Protein AF-A0A7K4CZI0-F1 (afdb_monomer_lite)

Sequence (238 aa):
MRPFTPETENIILWITIFIEIVKFSMLIFLGVKIRRRRKEGLELASAFLKAMWILIFTLFVSRLFYMYFDFYLTHFDMDTYAANAMWWKVAQFIIGCGLAYIVFVIDRKILSFKLKGIFAYIIIAGSIFMILWPVNTTDDFAAMSTMSILPQLGMLVLFIVFLNIAIKASGRVRNTALIIIFAFLLYTLAALLVNAGVVSALTSTIGPDAPIYLYIMQSTLKTIGVVMMAAGAARWGN

Radius of gyration: 18.45 Å; chains: 1; bounding box: 48×31×53 Å

pLDDT: mean 93.77, std 5.22, range [61.59, 98.62]

Structure (mmCIF, N/CA/C/O backbone):
data_AF-A0A7K4CZI0-F1
#
_entry.id   AF-A0A7K4CZI0-F1
#
loop_
_atom_site.group_PDB
_atom_site.id
_atom_site.type_symbol
_atom_site.label_atom_id
_atom_site.label_alt_id
_atom_site.label_comp_id
_atom_site.label_asym_id
_atom_site.label_entity_id
_atom_site.label_seq_id
_atom_site.pdbx_PDB_ins_code
_atom_site.Cartn_x
_atom_site.Cartn_y
_atom_site.Cartn_z
_atom_site.occupancy
_atom_site.B_iso_or_equiv
_atom_site.auth_seq_id
_atom_site.auth_comp_id
_atom_site.auth_asym_id
_atom_site.auth_atom_id
_atom_site.pdbx_PDB_model_num
ATOM 1 N N . MET A 1 1 ? 12.184 3.958 -21.927 1.00 61.59 1 MET A N 1
ATOM 2 C CA . MET A 1 1 ? 12.991 4.680 -20.908 1.00 61.59 1 MET A CA 1
ATOM 3 C C . MET A 1 1 ? 14.390 4.085 -20.971 1.00 61.59 1 MET A C 1
ATOM 5 O O . MET A 1 1 ? 14.460 2.899 -21.253 1.00 61.59 1 MET A O 1
ATOM 9 N N . ARG A 1 2 ? 15.489 4.839 -20.812 1.00 65.75 2 ARG A N 1
ATOM 10 C CA . ARG A 1 2 ? 16.803 4.166 -20.744 1.00 65.75 2 ARG A CA 1
ATOM 11 C C . ARG A 1 2 ? 16.842 3.302 -19.474 1.00 65.75 2 ARG A C 1
ATOM 13 O O . ARG A 1 2 ? 16.343 3.789 -18.457 1.00 65.75 2 ARG A O 1
ATOM 20 N N . PRO A 1 3 ? 17.391 2.077 -19.529 1.00 74.88 3 PRO A N 1
ATOM 21 C CA . PRO A 1 3 ? 17.577 1.261 -18.335 1.00 74.88 3 PRO A CA 1
ATOM 22 C C . PRO A 1 3 ? 18.459 2.005 -17.330 1.00 74.88 3 PRO A C 1
ATOM 24 O O . PRO A 1 3 ? 19.281 2.850 -17.712 1.00 74.88 3 PRO A O 1
ATOM 27 N N . PHE A 1 4 ? 18.259 1.727 -16.045 1.00 82.88 4 PHE A N 1
ATOM 28 C CA . PHE A 1 4 ? 19.078 2.328 -15.002 1.00 82.88 4 PHE A CA 1
ATOM 29 C C . PHE A 1 4 ? 20.527 1.856 -15.111 1.00 82.88 4 PHE A C 1
ATOM 31 O O . PHE A 1 4 ? 20.824 0.765 -15.594 1.00 82.88 4 PHE A O 1
ATOM 38 N N . THR A 1 5 ? 21.461 2.694 -14.659 1.00 89.00 5 THR A N 1
ATOM 39 C CA . THR A 1 5 ? 22.835 2.225 -14.476 1.00 89.00 5 THR A CA 1
ATOM 40 C C . THR A 1 5 ? 22.867 1.205 -13.331 1.00 89.00 5 THR A C 1
ATOM 42 O O . THR A 1 5 ? 22.104 1.358 -12.372 1.00 89.00 5 THR A O 1
ATOM 45 N N . PRO A 1 6 ? 23.776 0.212 -13.354 1.00 90.69 6 PRO A N 1
ATOM 46 C CA . PRO A 1 6 ? 23.896 -0.757 -12.262 1.00 90.69 6 PRO A CA 1
ATOM 47 C C . PRO A 1 6 ? 24.085 -0.100 -10.884 1.00 90.69 6 PRO A C 1
ATOM 49 O O . PRO A 1 6 ? 23.574 -0.574 -9.873 1.00 90.69 6 PRO A O 1
ATOM 52 N N . GLU A 1 7 ? 24.789 1.033 -10.836 1.00 90.56 7 GLU A N 1
ATOM 53 C CA . GLU A 1 7 ? 24.964 1.831 -9.618 1.00 90.56 7 GLU A CA 1
ATOM 54 C C . GLU A 1 7 ? 23.632 2.386 -9.094 1.00 90.56 7 GLU A C 1
ATOM 56 O O . GLU A 1 7 ? 23.340 2.279 -7.901 1.00 90.56 7 GLU A O 1
ATOM 61 N N . THR A 1 8 ? 22.794 2.918 -9.988 1.00 88.62 8 THR A N 1
ATOM 62 C CA . THR A 1 8 ? 21.462 3.434 -9.652 1.00 88.62 8 THR A CA 1
ATOM 63 C C . THR A 1 8 ? 20.556 2.326 -9.126 1.00 88.62 8 THR A C 1
ATOM 65 O O . THR A 1 8 ? 19.913 2.494 -8.088 1.00 88.62 8 THR A O 1
ATOM 68 N N . GLU A 1 9 ? 20.532 1.175 -9.801 1.00 91.19 9 GLU A N 1
ATOM 69 C CA . GLU A 1 9 ? 19.746 0.016 -9.366 1.00 91.19 9 GLU A CA 1
ATOM 70 C C . GLU A 1 9 ? 20.153 -0.437 -7.963 1.00 91.19 9 GLU A C 1
ATOM 72 O O . GLU A 1 9 ? 19.294 -0.620 -7.099 1.00 91.19 9 GLU A O 1
ATOM 77 N N . ASN A 1 10 ? 21.457 -0.526 -7.693 1.00 93.69 10 ASN A N 1
ATOM 78 C CA . ASN A 1 10 ? 21.973 -0.905 -6.380 1.00 93.69 10 ASN A CA 1
ATOM 79 C C . ASN A 1 10 ? 21.532 0.064 -5.274 1.00 93.69 10 ASN A C 1
ATOM 81 O O . ASN A 1 10 ? 21.148 -0.374 -4.187 1.00 93.69 10 ASN A O 1
ATOM 85 N N . ILE A 1 11 ? 21.539 1.374 -5.536 1.00 92.94 11 ILE A N 1
ATOM 86 C CA . ILE A 1 11 ? 21.061 2.375 -4.571 1.00 92.94 11 ILE A CA 1
ATOM 87 C C . ILE A 1 11 ? 19.571 2.159 -4.268 1.00 92.94 11 ILE A C 1
ATOM 89 O O . ILE A 1 11 ? 19.182 2.083 -3.099 1.00 92.94 11 ILE A O 1
ATOM 93 N N . ILE A 1 12 ? 18.730 2.012 -5.298 1.00 92.94 12 ILE A N 1
ATOM 94 C CA . ILE A 1 12 ? 17.280 1.809 -5.126 1.00 92.94 12 ILE A CA 1
ATOM 95 C C . ILE A 1 12 ? 17.003 0.480 -4.399 1.00 92.94 12 ILE A C 1
ATOM 97 O O . ILE A 1 12 ? 16.085 0.403 -3.569 1.00 92.94 12 ILE A O 1
ATOM 101 N N . LEU A 1 13 ? 17.806 -0.557 -4.657 1.00 94.75 13 LEU A N 1
ATOM 102 C CA . LEU A 1 13 ? 17.715 -1.854 -3.990 1.00 94.75 13 LEU A CA 1
ATOM 103 C C . LEU A 1 13 ? 17.980 -1.729 -2.489 1.00 94.75 13 LEU A C 1
ATOM 105 O O . LEU A 1 13 ? 17.141 -2.145 -1.688 1.00 94.75 13 LEU A O 1
ATOM 109 N N . TRP A 1 14 ? 19.095 -1.110 -2.093 1.00 95.88 14 TRP A N 1
ATOM 110 C CA . TRP A 1 14 ? 19.445 -0.934 -0.680 1.00 95.88 14 TRP A CA 1
ATOM 111 C C . TRP A 1 14 ? 18.414 -0.109 0.082 1.00 95.88 14 TRP A C 1
ATOM 113 O O . TRP A 1 14 ? 18.026 -0.469 1.197 1.00 95.88 14 TRP A O 1
ATOM 123 N N . ILE A 1 15 ? 17.909 0.959 -0.536 1.00 94.75 15 ILE A N 1
ATOM 124 C CA . ILE A 1 15 ? 16.832 1.759 0.046 1.00 94.75 15 ILE A CA 1
ATOM 125 C C . ILE A 1 15 ? 15.560 0.912 0.201 1.00 94.75 15 ILE A C 1
ATOM 127 O O . ILE A 1 15 ? 14.893 0.972 1.236 1.00 94.75 15 ILE A O 1
ATOM 131 N N . THR A 1 16 ? 15.229 0.079 -0.788 1.00 95.31 16 THR A N 1
ATOM 132 C CA . THR A 1 16 ? 14.071 -0.818 -0.698 1.00 95.31 16 THR A CA 1
ATOM 133 C C . THR A 1 16 ? 14.230 -1.830 0.441 1.00 95.31 16 THR A C 1
ATOM 135 O O . THR A 1 16 ? 13.298 -2.000 1.228 1.00 95.31 16 THR A O 1
ATOM 138 N N . ILE A 1 17 ? 15.406 -2.449 0.582 1.00 97.06 17 ILE A N 1
ATOM 139 C CA . ILE A 1 17 ? 15.720 -3.376 1.683 1.00 97.06 17 ILE A CA 1
ATOM 140 C C . ILE A 1 17 ? 15.544 -2.682 3.038 1.00 97.06 17 ILE A C 1
ATOM 142 O O . ILE A 1 17 ? 14.926 -3.241 3.945 1.00 97.06 17 ILE A O 1
ATOM 146 N N . PHE A 1 18 ? 16.024 -1.444 3.173 1.00 96.62 18 PHE A N 1
ATOM 147 C CA . PHE A 1 18 ? 15.853 -0.662 4.395 1.00 96.62 18 PHE A CA 1
ATOM 148 C C . PHE A 1 18 ? 14.371 -0.473 4.768 1.00 96.62 18 PHE A C 1
ATOM 150 O O . PHE A 1 18 ? 13.991 -0.695 5.920 1.00 96.62 18 PHE A O 1
ATOM 157 N N . ILE A 1 19 ? 13.504 -0.140 3.805 1.00 96.56 19 ILE A N 1
ATOM 158 C CA . ILE A 1 19 ? 12.054 -0.021 4.050 1.00 96.56 19 ILE A CA 1
ATOM 159 C C . ILE A 1 19 ? 11.460 -1.353 4.521 1.00 96.56 19 ILE A C 1
ATOM 161 O O . ILE A 1 19 ? 10.612 -1.362 5.418 1.00 96.56 19 ILE A O 1
ATOM 165 N N . GLU A 1 20 ? 11.882 -2.476 3.938 1.00 97.75 20 GLU A N 1
ATOM 166 C CA . GLU A 1 20 ? 11.398 -3.800 4.344 1.00 97.75 20 GLU A CA 1
ATOM 167 C C . GLU A 1 20 ? 11.800 -4.142 5.782 1.00 97.75 20 GLU A C 1
ATOM 169 O O . GLU A 1 20 ? 10.969 -4.639 6.546 1.00 97.75 20 GLU A O 1
ATOM 174 N N . ILE A 1 21 ? 13.014 -3.775 6.204 1.00 98.31 21 ILE A N 1
ATOM 175 C CA . ILE A 1 21 ? 13.452 -3.900 7.603 1.00 98.31 21 ILE A CA 1
ATOM 176 C C . ILE A 1 21 ? 12.560 -3.060 8.532 1.00 98.31 21 ILE A C 1
ATOM 178 O O . ILE A 1 21 ? 12.139 -3.537 9.594 1.00 98.31 21 ILE A O 1
ATOM 182 N N . VAL A 1 22 ? 12.213 -1.829 8.137 1.00 98.12 22 VAL A N 1
ATOM 183 C CA . VAL A 1 22 ? 11.303 -0.975 8.919 1.00 98.12 22 VAL A CA 1
ATOM 184 C C . VAL A 1 22 ? 9.910 -1.601 9.018 1.00 98.12 22 VAL A C 1
ATOM 186 O O . VAL A 1 22 ? 9.358 -1.686 10.118 1.00 98.12 22 VAL A O 1
ATOM 189 N N . LYS A 1 23 ? 9.337 -2.088 7.910 1.00 97.88 23 LYS A N 1
ATOM 190 C CA . LYS A 1 23 ? 8.032 -2.774 7.917 1.00 97.88 23 LYS A CA 1
ATOM 191 C C . LYS A 1 23 ? 8.054 -3.997 8.824 1.00 97.88 23 LYS A C 1
ATOM 193 O O . LYS A 1 23 ? 7.151 -4.152 9.644 1.00 97.88 23 LYS A O 1
ATOM 198 N N . PHE A 1 24 ? 9.088 -4.828 8.724 1.00 98.44 24 PHE A N 1
ATOM 199 C CA . PHE A 1 24 ? 9.249 -6.007 9.569 1.00 98.44 24 PHE A CA 1
ATOM 200 C C . PHE A 1 24 ? 9.316 -5.638 11.058 1.00 98.44 24 PHE A C 1
ATOM 202 O O . PHE A 1 24 ? 8.605 -6.216 11.884 1.00 98.44 24 PHE A O 1
ATOM 209 N N . SER A 1 25 ? 10.070 -4.592 11.397 1.00 98.56 25 SER A N 1
ATOM 210 C CA . SER A 1 25 ? 10.129 -4.054 12.762 1.00 98.56 25 SER A CA 1
ATOM 211 C C . SER A 1 25 ? 8.753 -3.585 13.254 1.00 98.56 25 SER A C 1
ATOM 213 O O . SER A 1 25 ? 8.353 -3.879 14.385 1.00 98.56 25 SER A O 1
ATOM 215 N N . MET A 1 26 ? 7.976 -2.909 12.398 1.00 98.44 26 MET A N 1
ATOM 216 C CA . MET A 1 26 ? 6.609 -2.482 12.721 1.00 98.44 26 MET A CA 1
ATOM 217 C C . MET A 1 26 ? 5.637 -3.660 12.873 1.00 98.44 26 MET A C 1
ATOM 219 O O . MET A 1 26 ? 4.748 -3.606 13.727 1.00 98.44 26 MET A O 1
ATOM 223 N N . LEU A 1 27 ? 5.816 -4.748 12.119 1.00 98.56 27 LEU A N 1
ATOM 224 C CA . LEU A 1 27 ? 5.038 -5.981 12.280 1.00 98.56 27 LEU A CA 1
ATOM 225 C C . LEU A 1 27 ? 5.277 -6.634 13.638 1.00 98.56 27 LEU A C 1
ATOM 227 O O . LEU A 1 27 ? 4.312 -7.031 14.300 1.00 98.56 27 LEU A O 1
ATOM 231 N N . ILE A 1 28 ? 6.532 -6.713 14.084 1.00 98.56 28 ILE A N 1
ATOM 232 C CA . ILE A 1 28 ? 6.870 -7.217 15.422 1.00 98.56 28 ILE A CA 1
ATOM 233 C C . ILE A 1 28 ? 6.231 -6.320 16.488 1.00 98.56 28 ILE A C 1
ATOM 235 O O . ILE A 1 28 ? 5.521 -6.813 17.371 1.00 98.56 28 ILE A O 1
ATOM 239 N N . PHE A 1 29 ? 6.415 -5.001 16.375 1.00 98.25 29 PHE A N 1
ATOM 240 C CA . PHE A 1 29 ? 5.854 -4.020 17.306 1.00 98.25 29 PHE A CA 1
ATOM 241 C C . PHE A 1 29 ? 4.329 -4.152 17.449 1.00 98.25 29 PHE A C 1
ATOM 243 O O . PHE A 1 29 ? 3.808 -4.274 18.564 1.00 98.25 29 PHE A O 1
ATOM 250 N N . LEU A 1 30 ? 3.601 -4.179 16.331 1.00 98.12 30 LEU A N 1
ATOM 251 C CA . LEU A 1 30 ? 2.148 -4.343 16.325 1.00 98.12 30 LEU A CA 1
ATOM 252 C C . LEU A 1 30 ? 1.723 -5.718 16.853 1.00 98.12 30 LEU A C 1
ATOM 254 O O . LEU A 1 30 ? 0.764 -5.799 17.620 1.00 98.12 30 LEU A O 1
ATOM 258 N N . GLY A 1 31 ? 2.455 -6.786 16.523 1.00 98.00 31 GLY A N 1
ATOM 259 C CA . GLY A 1 31 ? 2.201 -8.136 17.032 1.00 98.00 31 GLY A CA 1
ATOM 260 C C . GLY A 1 31 ? 2.250 -8.211 18.562 1.00 98.00 31 GLY A C 1
ATOM 261 O O . GLY A 1 31 ? 1.348 -8.772 19.194 1.00 98.00 31 GLY A O 1
ATOM 262 N N . VAL A 1 32 ? 3.250 -7.573 19.179 1.00 97.88 32 VAL A N 1
ATOM 263 C CA . VAL A 1 32 ? 3.356 -7.454 20.644 1.00 97.88 32 VAL A CA 1
ATOM 264 C C . VAL A 1 32 ? 2.174 -6.664 21.217 1.00 97.88 32 VAL A C 1
ATOM 266 O O . VAL A 1 32 ? 1.560 -7.087 22.203 1.00 97.88 32 VAL A O 1
ATOM 269 N N . LYS A 1 33 ? 1.795 -5.544 20.587 1.00 97.12 33 LYS A N 1
ATOM 270 C CA . LYS A 1 33 ? 0.658 -4.720 21.032 1.00 97.12 33 LYS A CA 1
ATOM 271 C C . LYS A 1 33 ? -0.679 -5.456 20.934 1.00 97.12 33 LYS A C 1
ATOM 273 O O . LYS A 1 33 ? -1.462 -5.368 21.877 1.00 97.12 33 LYS A O 1
ATOM 278 N N . ILE A 1 34 ? -0.929 -6.223 19.871 1.00 96.81 34 ILE A N 1
ATOM 279 C CA . ILE A 1 34 ? -2.150 -7.037 19.712 1.00 96.81 34 ILE A CA 1
ATOM 280 C C . ILE A 1 34 ? -2.309 -8.007 20.885 1.00 96.81 34 ILE A C 1
ATOM 282 O O . ILE A 1 34 ? -3.383 -8.070 21.487 1.00 96.81 34 ILE A O 1
ATOM 286 N N . ARG A 1 35 ? -1.236 -8.731 21.242 1.00 96.00 35 ARG A N 1
ATOM 287 C CA . ARG A 1 35 ? -1.246 -9.682 22.368 1.00 96.00 35 ARG A CA 1
ATOM 288 C C . ARG A 1 35 ? -1.574 -8.989 23.686 1.00 96.00 35 ARG A C 1
ATOM 290 O O . ARG A 1 35 ? -2.384 -9.504 24.451 1.00 96.00 35 ARG A O 1
ATOM 297 N N . ARG A 1 36 ? -0.989 -7.813 23.931 1.00 95.62 36 ARG A N 1
ATOM 298 C CA . ARG A 1 36 ? -1.267 -7.017 25.131 1.00 95.62 36 ARG A CA 1
ATOM 299 C C . ARG A 1 36 ? -2.728 -6.554 25.187 1.00 95.62 36 ARG A C 1
ATOM 301 O O . ARG A 1 36 ? -3.389 -6.807 26.185 1.00 95.62 36 ARG A O 1
ATOM 308 N N . ARG A 1 37 ? -3.263 -5.968 24.110 1.00 93.81 37 ARG A N 1
ATOM 309 C CA . ARG A 1 37 ? -4.661 -5.485 24.067 1.00 93.81 37 ARG A CA 1
ATOM 310 C C . ARG A 1 37 ? -5.692 -6.579 24.249 1.00 93.81 37 ARG A C 1
ATOM 312 O O . ARG A 1 37 ? -6.721 -6.350 24.871 1.00 93.81 37 ARG A O 1
ATOM 319 N N . ARG A 1 38 ? -5.409 -7.770 23.722 1.00 94.00 38 ARG A N 1
ATOM 320 C CA . ARG A 1 38 ? -6.281 -8.929 23.905 1.00 94.00 38 ARG A CA 1
ATOM 321 C C . ARG A 1 38 ? -6.369 -9.346 25.376 1.00 94.00 38 ARG A C 1
ATOM 323 O O . ARG A 1 38 ? -7.448 -9.706 25.820 1.00 94.00 38 ARG A O 1
ATOM 330 N N . LYS A 1 39 ? -5.263 -9.257 26.128 1.00 94.75 39 LYS A N 1
ATOM 331 C CA . LYS A 1 39 ? -5.252 -9.513 27.580 1.00 94.75 39 LYS A CA 1
ATOM 332 C C . LYS A 1 39 ? -5.993 -8.433 28.377 1.00 94.75 39 LYS A C 1
ATOM 334 O O . LYS A 1 39 ? -6.558 -8.744 29.412 1.00 94.75 39 LYS A O 1
ATOM 339 N N . GLU A 1 40 ? -6.009 -7.194 27.885 1.00 94.31 40 GLU A N 1
ATOM 340 C CA . GLU A 1 40 ? -6.730 -6.061 28.492 1.00 94.31 40 GLU A CA 1
ATOM 341 C C . GLU A 1 40 ? -8.250 -6.074 28.199 1.00 94.31 40 GLU A C 1
ATOM 343 O O . GLU A 1 40 ? -8.959 -5.184 28.652 1.00 94.31 40 GLU A O 1
ATOM 348 N N . GLY A 1 41 ? -8.771 -7.037 27.423 1.00 92.81 41 GLY A N 1
ATOM 349 C CA . GLY A 1 41 ? -10.203 -7.119 27.084 1.00 92.81 41 GLY A CA 1
ATOM 350 C C . GLY A 1 41 ? -10.688 -6.084 26.055 1.00 92.81 41 GLY A C 1
ATOM 351 O O . GLY A 1 41 ? -11.882 -5.981 25.786 1.00 92.81 41 GLY A O 1
ATOM 352 N N . LEU A 1 42 ? -9.779 -5.326 25.432 1.00 92.31 42 LEU A N 1
ATOM 353 C CA . LEU A 1 42 ? -10.110 -4.278 24.460 1.00 92.31 42 LEU A CA 1
ATOM 354 C C . LEU A 1 42 ? -10.323 -4.867 23.054 1.00 92.31 42 LEU A C 1
ATOM 356 O O . LEU A 1 42 ? -9.476 -4.721 22.164 1.00 92.31 42 LEU A O 1
ATOM 360 N N . GLU A 1 43 ? -11.455 -5.544 22.839 1.00 92.12 43 GLU A N 1
ATOM 361 C CA . GLU A 1 43 ? -11.741 -6.270 21.590 1.00 92.12 43 GLU A CA 1
ATOM 362 C C . GLU A 1 43 ? -11.711 -5.382 20.337 1.00 92.12 43 GLU A C 1
ATOM 364 O O . GLU A 1 43 ? -11.102 -5.754 19.330 1.00 92.12 43 GLU A O 1
ATOM 369 N N . LEU A 1 44 ? -12.326 -4.193 20.393 1.00 91.56 44 LEU A N 1
ATOM 370 C CA . LEU A 1 44 ? -12.370 -3.260 19.261 1.00 91.56 44 LEU A CA 1
ATOM 371 C C . LEU A 1 44 ? -10.963 -2.786 18.868 1.00 91.56 44 LEU A C 1
ATOM 373 O O . LEU A 1 44 ? -10.601 -2.809 17.690 1.00 91.56 44 LEU A O 1
ATOM 377 N N . ALA A 1 45 ? -10.155 -2.402 19.860 1.00 93.56 45 ALA A N 1
ATOM 378 C CA . ALA A 1 45 ? -8.778 -1.969 19.645 1.00 93.56 45 ALA A CA 1
ATOM 379 C C . ALA A 1 45 ? -7.916 -3.106 19.081 1.00 93.56 45 ALA A C 1
ATOM 381 O O . ALA A 1 45 ? -7.142 -2.896 18.148 1.00 93.56 45 ALA A O 1
ATOM 382 N N . SER A 1 46 ? -8.082 -4.326 19.603 1.00 94.69 46 SER A N 1
ATOM 383 C CA . SER A 1 46 ? -7.364 -5.511 19.128 1.00 94.69 46 SER A CA 1
ATOM 384 C C . SER A 1 46 ? -7.720 -5.863 17.678 1.00 94.69 46 SER A C 1
ATOM 386 O O . SER A 1 46 ? -6.825 -6.143 16.879 1.00 94.69 46 SER A O 1
ATOM 388 N N . ALA A 1 47 ? -9.003 -5.791 17.305 1.00 95.69 47 ALA A N 1
ATOM 389 C CA . ALA A 1 47 ? -9.454 -6.051 15.938 1.00 95.69 47 ALA A CA 1
ATOM 390 C C . ALA A 1 47 ? -8.872 -5.042 14.938 1.00 95.69 47 ALA A C 1
ATOM 392 O O . ALA A 1 47 ? -8.364 -5.439 13.887 1.00 95.69 47 ALA A O 1
ATOM 393 N N . PHE A 1 48 ? -8.893 -3.753 15.286 1.00 95.50 48 PHE A N 1
ATOM 394 C CA . PHE A 1 48 ? -8.310 -2.703 14.457 1.00 95.50 48 PHE A CA 1
ATOM 395 C C . PHE A 1 48 ? -6.790 -2.855 14.308 1.00 95.50 48 PHE A C 1
ATOM 397 O O . PHE A 1 48 ? -6.262 -2.814 13.197 1.00 95.50 48 PHE A O 1
ATOM 404 N N . LEU A 1 49 ? -6.090 -3.125 15.413 1.00 96.56 49 LEU A N 1
ATOM 405 C CA . LEU A 1 49 ? -4.656 -3.407 15.405 1.00 96.56 49 LEU A CA 1
ATOM 406 C C . LEU A 1 49 ? -4.296 -4.603 14.525 1.00 96.56 49 LEU A C 1
ATOM 408 O O . LEU A 1 49 ? -3.338 -4.532 13.759 1.00 96.56 49 LEU A O 1
ATOM 412 N N . LYS A 1 50 ? -5.071 -5.689 14.605 1.00 97.75 50 LYS A N 1
ATOM 413 C CA . LYS A 1 50 ? -4.887 -6.867 13.751 1.00 97.75 50 LYS A CA 1
ATOM 414 C C . LYS A 1 50 ? -5.078 -6.523 12.274 1.00 97.75 50 LYS A C 1
ATOM 416 O O . LYS A 1 50 ? -4.332 -7.026 11.444 1.00 97.75 50 LYS A O 1
ATOM 421 N N . ALA A 1 51 ? -6.040 -5.665 11.943 1.00 97.88 51 ALA A N 1
ATOM 422 C CA . ALA A 1 51 ? -6.250 -5.217 10.569 1.00 97.88 51 ALA A CA 1
ATOM 423 C C . ALA A 1 51 ? -5.097 -4.376 10.028 1.00 97.88 51 ALA A C 1
ATOM 425 O O . ALA A 1 51 ? -4.643 -4.625 8.916 1.00 97.88 51 ALA A O 1
ATOM 426 N N . MET A 1 52 ? -4.560 -3.465 10.837 1.00 97.88 52 MET A N 1
ATOM 427 C CA . MET A 1 52 ? -3.359 -2.708 10.476 1.00 97.88 52 MET A CA 1
ATOM 428 C C . MET A 1 52 ? -2.125 -3.603 10.343 1.00 97.88 52 MET A C 1
ATOM 430 O O . MET A 1 52 ? -1.339 -3.430 9.416 1.00 97.88 52 MET A O 1
ATOM 434 N N . TRP A 1 53 ? -1.974 -4.599 11.221 1.00 98.50 53 TRP A N 1
ATOM 435 C CA . TRP A 1 53 ? -0.908 -5.594 11.109 1.00 98.50 53 TRP A CA 1
ATOM 436 C C . TRP A 1 53 ? -1.017 -6.392 9.805 1.00 98.50 53 TRP A C 1
ATOM 438 O O . TRP A 1 53 ? -0.022 -6.522 9.101 1.00 98.50 53 TRP A O 1
ATOM 448 N N . ILE A 1 54 ? -2.217 -6.868 9.446 1.00 98.44 54 ILE A N 1
ATOM 449 C CA . ILE A 1 54 ? -2.452 -7.593 8.187 1.00 98.44 54 ILE A CA 1
ATOM 450 C C . ILE A 1 54 ? -2.147 -6.698 6.984 1.00 98.44 54 ILE A C 1
ATOM 452 O O . ILE A 1 54 ? -1.460 -7.143 6.070 1.00 98.44 54 ILE A O 1
ATOM 456 N N . LEU A 1 55 ? -2.581 -5.433 7.002 1.00 97.69 55 LEU A N 1
ATOM 457 C CA . LEU A 1 55 ? -2.260 -4.484 5.938 1.00 97.69 55 LEU A CA 1
ATOM 458 C C . LEU A 1 55 ? -0.741 -4.334 5.769 1.00 97.69 55 LEU A C 1
ATOM 460 O O . LEU A 1 55 ? -0.220 -4.567 4.681 1.00 97.69 55 LEU A O 1
ATOM 464 N N . ILE A 1 56 ? -0.007 -4.014 6.839 1.00 98.12 56 ILE A N 1
ATOM 465 C CA . ILE A 1 56 ? 1.456 -3.860 6.766 1.00 98.12 56 ILE A CA 1
ATOM 466 C C . ILE A 1 56 ? 2.126 -5.172 6.338 1.00 98.12 56 ILE A C 1
ATOM 468 O O . ILE A 1 56 ? 3.089 -5.137 5.577 1.00 98.12 56 ILE A O 1
ATOM 472 N N . PHE A 1 57 ? 1.597 -6.325 6.758 1.00 98.62 57 PHE A N 1
ATOM 473 C CA . PHE A 1 57 ? 2.136 -7.634 6.393 1.00 98.62 57 PHE A CA 1
ATOM 474 C C . PHE A 1 57 ? 1.992 -7.880 4.895 1.00 98.62 57 PHE A C 1
ATOM 476 O O . PHE A 1 57 ? 2.960 -8.236 4.232 1.00 98.62 57 PHE A O 1
ATOM 483 N N . THR A 1 58 ? 0.816 -7.608 4.335 1.00 98.31 58 THR A N 1
ATOM 484 C CA . THR A 1 58 ? 0.612 -7.717 2.888 1.00 98.31 58 THR A CA 1
ATOM 485 C C . THR A 1 58 ? 1.481 -6.735 2.103 1.00 98.31 58 THR A C 1
ATOM 487 O O . THR A 1 58 ? 2.049 -7.135 1.096 1.00 98.31 58 THR A O 1
ATOM 490 N N . LEU A 1 59 ? 1.682 -5.503 2.594 1.00 96.56 59 LEU A N 1
ATOM 491 C CA . LEU A 1 59 ? 2.578 -4.513 1.975 1.00 96.56 59 LEU A CA 1
ATOM 492 C C . LEU A 1 59 ? 4.066 -4.899 2.054 1.00 96.56 59 LEU A C 1
ATOM 494 O O . LEU A 1 59 ? 4.865 -4.424 1.241 1.00 96.56 59 LEU A O 1
ATOM 498 N N . PHE A 1 60 ? 4.455 -5.680 3.064 1.00 98.12 60 PHE A N 1
ATOM 499 C CA . PHE A 1 60 ? 5.787 -6.274 3.197 1.00 98.12 60 PHE A CA 1
ATOM 500 C C . PHE A 1 60 ? 5.952 -7.400 2.174 1.00 98.12 60 PHE A C 1
ATOM 502 O O . PHE A 1 60 ? 6.772 -7.307 1.265 1.00 98.12 60 PHE A O 1
ATOM 509 N N . VAL A 1 61 ? 5.074 -8.408 2.226 1.00 98.38 61 VAL A N 1
ATOM 510 C CA . VAL A 1 61 ? 5.142 -9.563 1.321 1.00 98.38 61 VAL A CA 1
ATOM 511 C C . VAL A 1 61 ? 5.071 -9.120 -0.139 1.00 98.38 61 VAL A C 1
ATOM 513 O O . VAL A 1 61 ? 5.924 -9.513 -0.926 1.00 98.38 61 VAL A O 1
ATOM 516 N N . SER A 1 62 ? 4.133 -8.243 -0.511 1.00 97.56 62 SER A N 1
ATOM 517 C CA . SER A 1 62 ? 4.019 -7.748 -1.888 1.00 97.56 62 SER A CA 1
ATOM 518 C C . SER A 1 62 ? 5.292 -7.069 -2.384 1.00 97.56 62 SER A C 1
ATOM 520 O O . SER A 1 62 ? 5.598 -7.125 -3.571 1.00 97.56 62 SER A O 1
ATOM 522 N N . ARG A 1 63 ? 6.044 -6.400 -1.498 1.00 96.81 63 ARG A N 1
ATOM 523 C CA . ARG A 1 63 ? 7.268 -5.714 -1.909 1.00 96.81 63 ARG A CA 1
ATOM 524 C C . ARG A 1 63 ? 8.401 -6.696 -2.176 1.00 96.81 63 ARG A C 1
ATOM 526 O O . ARG A 1 63 ? 9.196 -6.392 -3.049 1.00 96.81 63 ARG A O 1
ATOM 533 N N . LEU A 1 64 ? 8.421 -7.876 -1.558 1.00 97.75 64 LEU A N 1
ATOM 534 C CA . LEU A 1 64 ? 9.350 -8.945 -1.944 1.00 97.75 64 LEU A CA 1
ATOM 535 C C . LEU A 1 64 ? 9.100 -9.410 -3.389 1.00 97.75 64 LEU A C 1
ATOM 537 O O . LEU A 1 64 ? 10.045 -9.552 -4.160 1.00 97.75 64 LEU A O 1
ATOM 541 N N . PHE A 1 65 ? 7.830 -9.558 -3.786 1.00 98.06 65 PHE A N 1
ATOM 542 C CA . PHE A 1 65 ? 7.461 -9.875 -5.173 1.00 98.06 65 PHE A CA 1
ATOM 543 C C . PHE A 1 65 ? 7.848 -8.749 -6.136 1.00 98.06 65 PHE A C 1
ATOM 545 O O . PHE A 1 65 ? 8.428 -9.020 -7.184 1.00 98.06 65 PHE A O 1
ATOM 552 N N . TYR A 1 66 ? 7.592 -7.487 -5.771 1.00 96.19 66 TYR A N 1
ATOM 553 C CA . TYR A 1 66 ? 8.060 -6.360 -6.579 1.00 96.19 66 TYR A CA 1
ATOM 554 C C . TYR A 1 66 ? 9.577 -6.261 -6.639 1.00 96.19 66 TYR A C 1
ATOM 556 O O . TYR A 1 66 ? 10.088 -5.918 -7.684 1.00 96.19 66 TYR A O 1
ATOM 564 N N . MET A 1 67 ? 10.313 -6.560 -5.569 1.00 96.25 67 MET A N 1
ATOM 565 C CA . MET A 1 67 ? 11.775 -6.552 -5.618 1.00 96.25 67 MET A CA 1
ATOM 566 C C . MET A 1 67 ? 12.293 -7.601 -6.597 1.00 96.25 67 MET A C 1
ATOM 568 O O . MET A 1 67 ? 13.184 -7.309 -7.387 1.00 96.25 67 MET A O 1
ATOM 572 N N . TYR A 1 68 ? 11.715 -8.803 -6.575 1.00 97.88 68 TYR A N 1
ATOM 573 C CA . TYR A 1 68 ? 12.059 -9.832 -7.548 1.00 97.88 68 TYR A CA 1
ATOM 574 C C . TYR A 1 68 ? 11.744 -9.382 -8.984 1.00 97.88 68 TYR A C 1
ATOM 576 O O . TYR A 1 68 ? 12.594 -9.465 -9.865 1.00 97.88 68 TYR A O 1
ATOM 584 N N . PHE A 1 69 ? 10.557 -8.813 -9.203 1.00 96.44 69 PHE A N 1
ATOM 585 C CA . PHE A 1 69 ? 10.152 -8.269 -10.498 1.00 96.44 69 PHE A CA 1
ATOM 586 C C . PHE A 1 69 ? 11.056 -7.115 -10.975 1.00 96.44 69 PHE A C 1
ATOM 588 O O . PHE A 1 69 ? 11.606 -7.189 -12.071 1.00 96.44 69 PHE A O 1
ATOM 595 N N . ASP A 1 70 ? 11.247 -6.086 -10.150 1.00 94.06 70 ASP A N 1
ATOM 596 C CA . ASP A 1 70 ? 11.955 -4.843 -10.476 1.00 94.06 70 ASP A CA 1
ATOM 597 C C . ASP A 1 70 ? 13.464 -5.091 -10.695 1.00 94.06 70 ASP A C 1
ATOM 599 O O . ASP A 1 70 ? 14.022 -4.627 -11.685 1.00 94.06 70 ASP A O 1
ATOM 603 N N . PHE A 1 71 ? 14.128 -5.840 -9.801 1.00 95.25 71 PHE A N 1
ATOM 604 C CA . PHE A 1 71 ? 15.600 -5.941 -9.774 1.00 95.25 71 PHE A CA 1
ATOM 605 C C . PHE A 1 71 ? 16.185 -7.209 -10.397 1.00 95.25 71 PHE A C 1
ATOM 607 O O . PHE A 1 71 ? 17.365 -7.211 -10.727 1.00 95.25 71 PHE A O 1
ATOM 614 N N . TYR A 1 72 ? 15.413 -8.294 -10.507 1.00 96.25 72 TYR A N 1
ATOM 615 C CA . TYR A 1 72 ? 15.939 -9.575 -11.003 1.00 96.25 72 TYR A CA 1
ATOM 616 C C . TYR A 1 72 ? 15.360 -9.979 -12.353 1.00 96.25 72 TYR A C 1
ATOM 618 O O . TYR A 1 72 ? 16.036 -10.659 -13.119 1.00 96.25 72 TYR A O 1
ATOM 626 N N . LEU A 1 73 ? 14.106 -9.617 -12.631 1.00 95.75 73 LEU A N 1
ATOM 627 C CA . LEU A 1 73 ? 13.447 -10.009 -13.876 1.00 95.75 73 LEU A CA 1
ATOM 628 C C . LEU A 1 73 ? 13.476 -8.913 -14.929 1.00 95.75 73 LEU A C 1
ATOM 630 O O . LEU A 1 73 ? 13.614 -9.220 -16.110 1.00 95.75 73 LEU A O 1
ATOM 634 N N . THR A 1 74 ? 13.294 -7.662 -14.509 1.00 93.69 74 THR A N 1
ATOM 635 C CA . THR A 1 74 ? 13.067 -6.565 -15.451 1.00 93.69 74 THR A CA 1
ATOM 636 C C . THR A 1 74 ? 14.178 -5.535 -15.490 1.00 93.69 74 THR A C 1
ATOM 638 O O . THR A 1 74 ? 14.308 -4.875 -16.510 1.00 93.69 74 THR A O 1
ATOM 641 N N . HIS A 1 75 ? 14.973 -5.368 -14.427 1.00 93.00 75 HIS A N 1
ATOM 642 C CA . HIS A 1 75 ? 15.969 -4.287 -14.342 1.00 93.00 75 HIS A CA 1
ATOM 643 C C . HIS A 1 75 ? 15.356 -2.915 -14.684 1.00 93.00 75 HIS A C 1
ATOM 645 O O . HIS A 1 75 ? 15.938 -2.083 -15.377 1.00 93.00 75 HIS A O 1
ATOM 651 N N . PHE A 1 76 ? 14.103 -2.713 -14.251 1.00 87.75 76 PHE A N 1
ATOM 652 C CA . PHE A 1 76 ? 13.271 -1.550 -14.584 1.00 87.75 76 PHE A CA 1
ATOM 653 C C . PHE A 1 76 ? 13.092 -1.266 -16.091 1.00 87.75 76 PHE A C 1
ATOM 655 O O . PHE A 1 76 ? 12.688 -0.162 -16.473 1.00 87.75 76 PHE A O 1
ATOM 662 N N . ASP A 1 77 ? 13.355 -2.247 -16.954 1.00 88.38 77 ASP A N 1
ATOM 663 C CA . ASP A 1 77 ? 13.125 -2.163 -18.390 1.00 88.38 77 ASP A CA 1
ATOM 664 C C . ASP A 1 77 ? 11.662 -2.473 -18.722 1.00 88.38 77 ASP A C 1
ATOM 666 O O . ASP A 1 77 ? 11.199 -3.612 -18.602 1.00 88.38 77 ASP A O 1
ATOM 670 N N . MET A 1 78 ? 10.939 -1.450 -19.182 1.00 86.12 78 MET A N 1
ATOM 671 C CA . MET A 1 78 ? 9.518 -1.544 -19.527 1.00 86.12 78 MET A CA 1
ATOM 672 C C . MET A 1 78 ? 9.230 -2.576 -20.619 1.00 86.12 78 MET A C 1
ATOM 674 O O . MET A 1 78 ? 8.137 -3.144 -20.626 1.00 86.12 78 MET A O 1
ATOM 678 N N . ASP A 1 79 ? 10.190 -2.861 -21.498 1.00 90.62 79 ASP A N 1
ATOM 679 C CA . ASP A 1 79 ? 9.996 -3.809 -22.599 1.00 90.62 79 ASP A CA 1
ATOM 680 C C . ASP A 1 79 ? 9.880 -5.257 -22.089 1.00 90.62 79 ASP A C 1
ATOM 682 O O . ASP A 1 79 ? 9.261 -6.114 -22.720 1.00 90.62 79 ASP A O 1
ATOM 686 N N . THR A 1 80 ? 10.387 -5.528 -20.884 1.00 93.25 80 THR A N 1
ATOM 687 C CA . THR A 1 80 ? 10.332 -6.851 -20.240 1.00 93.25 80 THR A CA 1
ATOM 688 C C . THR A 1 80 ? 9.144 -7.021 -19.286 1.00 93.25 80 THR A C 1
ATOM 690 O O . THR A 1 80 ? 8.895 -8.123 -18.779 1.00 93.25 80 THR A O 1
ATOM 693 N N . TYR A 1 81 ? 8.381 -5.952 -19.026 1.00 92.81 81 TYR A N 1
ATOM 694 C CA . TYR A 1 81 ? 7.321 -5.952 -18.012 1.00 92.81 81 TYR A CA 1
ATOM 695 C C . TYR A 1 81 ? 6.168 -6.885 -18.376 1.00 92.81 81 TYR A C 1
ATOM 697 O O . TYR A 1 81 ? 5.656 -7.590 -17.505 1.00 92.81 81 TYR A O 1
ATOM 705 N N . ALA A 1 82 ? 5.775 -6.929 -19.652 1.00 95.00 82 ALA A N 1
ATOM 706 C CA . ALA A 1 82 ? 4.684 -7.783 -20.117 1.00 95.00 82 ALA A CA 1
ATOM 707 C C . ALA A 1 82 ? 5.002 -9.274 -19.910 1.00 95.00 82 ALA A C 1
ATOM 709 O O . ALA A 1 82 ? 4.191 -10.006 -19.344 1.00 95.00 82 ALA A O 1
ATOM 710 N N . ALA A 1 83 ? 6.219 -9.697 -20.270 1.00 96.62 83 ALA A N 1
ATOM 711 C CA . ALA A 1 83 ? 6.678 -11.079 -20.121 1.00 96.62 83 ALA A CA 1
ATOM 712 C C . ALA A 1 83 ? 6.714 -11.540 -18.653 1.00 96.62 83 ALA A C 1
ATOM 714 O O . ALA A 1 83 ? 6.449 -12.702 -18.351 1.00 96.62 83 ALA A O 1
ATOM 715 N N . ASN A 1 84 ? 6.992 -10.617 -17.728 1.00 97.12 84 ASN A N 1
ATOM 716 C CA . ASN A 1 84 ? 7.115 -10.900 -16.298 1.00 97.12 84 ASN A CA 1
ATOM 717 C C . ASN A 1 84 ? 5.892 -10.455 -15.475 1.00 97.12 84 ASN A C 1
ATOM 719 O O . ASN A 1 84 ? 5.924 -10.490 -14.240 1.00 97.12 84 ASN A O 1
ATOM 723 N N . ALA A 1 85 ? 4.794 -10.061 -16.133 1.00 96.31 85 ALA A N 1
ATOM 724 C CA . ALA A 1 85 ? 3.650 -9.398 -15.506 1.00 96.31 85 ALA A CA 1
ATOM 725 C C . ALA A 1 85 ? 3.000 -10.207 -14.373 1.00 96.31 85 ALA A C 1
ATOM 727 O O . ALA A 1 85 ? 2.369 -9.630 -13.487 1.00 96.31 85 ALA A O 1
ATOM 728 N N . MET A 1 86 ? 3.151 -11.535 -14.368 1.00 97.38 86 MET A N 1
ATOM 729 C CA . MET A 1 86 ? 2.588 -12.398 -13.328 1.00 97.38 86 MET A CA 1
ATOM 730 C C . MET A 1 86 ? 3.107 -12.047 -11.925 1.00 97.38 86 MET A C 1
ATOM 732 O O . MET A 1 86 ? 2.321 -11.991 -10.981 1.00 97.38 86 MET A O 1
ATOM 736 N N . TRP A 1 87 ? 4.397 -11.736 -11.775 1.00 97.56 87 TRP A N 1
ATOM 737 C CA . TRP A 1 87 ? 4.980 -11.370 -10.476 1.00 97.56 87 TRP A CA 1
ATOM 738 C C . TRP A 1 87 ? 4.410 -10.056 -9.944 1.00 97.56 87 TRP A C 1
ATOM 740 O O . TRP A 1 87 ? 4.048 -9.951 -8.770 1.00 97.56 87 TRP A O 1
ATOM 750 N N . TRP A 1 88 ? 4.243 -9.083 -10.838 1.00 96.00 88 TRP A N 1
ATOM 751 C CA . TRP A 1 88 ? 3.594 -7.814 -10.534 1.00 96.00 88 TRP A CA 1
ATOM 752 C C . TRP A 1 88 ? 2.117 -8.008 -10.149 1.00 96.00 88 TRP A C 1
ATOM 754 O O . TRP A 1 88 ? 1.654 -7.449 -9.153 1.00 96.00 88 TRP A O 1
ATOM 764 N N . LYS A 1 89 ? 1.378 -8.861 -10.875 1.00 96.38 89 LYS A N 1
ATOM 765 C CA . LYS A 1 89 ? -0.030 -9.186 -10.579 1.00 96.38 89 LYS A CA 1
ATOM 766 C C . LYS A 1 89 ? -0.196 -9.838 -9.211 1.00 96.38 89 LYS A C 1
ATOM 768 O O . LYS A 1 89 ? -1.086 -9.451 -8.455 1.00 96.38 89 LYS A O 1
ATOM 773 N N . VAL A 1 90 ? 0.669 -10.793 -8.867 1.00 97.88 90 VAL A N 1
ATOM 774 C CA . VAL A 1 90 ? 0.665 -11.440 -7.547 1.00 97.88 90 VAL A CA 1
ATOM 775 C C . VAL A 1 90 ? 0.931 -10.413 -6.448 1.00 97.88 90 VAL A C 1
ATOM 777 O O . VAL A 1 90 ? 0.204 -10.382 -5.453 1.00 97.88 90 VAL A O 1
ATOM 780 N N . ALA A 1 91 ? 1.905 -9.520 -6.641 1.00 97.00 91 ALA A N 1
ATOM 781 C CA . ALA A 1 91 ? 2.180 -8.443 -5.696 1.00 97.00 91 ALA A CA 1
ATOM 782 C C . ALA A 1 91 ? 0.948 -7.545 -5.474 1.00 97.00 91 ALA A C 1
ATOM 784 O O . ALA A 1 91 ? 0.564 -7.305 -4.327 1.00 97.00 91 ALA A O 1
ATOM 785 N N . GLN A 1 92 ? 0.284 -7.102 -6.548 1.00 95.69 92 GLN A N 1
ATOM 786 C CA . GLN A 1 92 ? -0.947 -6.305 -6.458 1.00 95.69 92 GLN A CA 1
ATOM 787 C C . GLN A 1 92 ? -2.087 -7.049 -5.762 1.00 95.69 92 GLN A C 1
ATOM 789 O O . GLN A 1 92 ? -2.796 -6.470 -4.938 1.00 95.69 92 GLN A O 1
ATOM 794 N N . PHE A 1 93 ? -2.262 -8.336 -6.059 1.00 97.06 93 PHE A N 1
ATOM 795 C CA . PHE A 1 93 ? -3.298 -9.158 -5.442 1.00 97.06 93 PHE A CA 1
ATOM 796 C C . PHE A 1 93 ? -3.112 -9.272 -3.922 1.00 97.06 93 PHE A C 1
ATOM 798 O O . PHE A 1 93 ? -4.075 -9.138 -3.161 1.00 97.06 93 PHE A O 1
ATOM 805 N N . ILE A 1 94 ? -1.869 -9.448 -3.464 1.00 98.06 94 ILE A N 1
ATOM 806 C CA . ILE A 1 94 ? -1.531 -9.488 -2.035 1.00 98.06 94 ILE A CA 1
ATOM 807 C C . ILE A 1 94 ? -1.892 -8.158 -1.358 1.00 98.06 94 ILE A C 1
ATOM 809 O O . ILE A 1 94 ? -2.533 -8.166 -0.304 1.00 98.06 94 ILE A O 1
ATOM 813 N N . ILE A 1 95 ? -1.550 -7.019 -1.975 1.00 96.50 95 ILE A N 1
ATOM 814 C CA . ILE A 1 95 ? -1.929 -5.683 -1.476 1.00 96.50 95 ILE A CA 1
ATOM 815 C C . ILE A 1 95 ? -3.451 -5.549 -1.393 1.00 96.50 95 ILE A C 1
ATOM 817 O O . ILE A 1 95 ? -3.981 -5.107 -0.371 1.00 96.50 95 ILE A O 1
ATOM 821 N N . GLY A 1 96 ? -4.156 -5.959 -2.448 1.00 96.56 96 GLY A N 1
ATOM 822 C CA . GLY A 1 96 ? -5.613 -5.933 -2.519 1.00 96.56 96 GLY A CA 1
ATOM 823 C C . GLY A 1 96 ? -6.278 -6.713 -1.389 1.00 96.56 96 GLY A C 1
ATOM 824 O O . GLY A 1 96 ? -7.183 -6.194 -0.738 1.00 96.56 96 GLY A O 1
ATOM 825 N N . CYS A 1 97 ? -5.775 -7.911 -1.073 1.00 97.81 97 CYS A N 1
ATOM 826 C CA . CYS A 1 97 ? -6.240 -8.700 0.070 1.00 97.81 97 CYS A CA 1
ATOM 827 C C . CYS A 1 97 ? -6.096 -7.941 1.399 1.00 97.81 97 CYS A C 1
ATOM 829 O O . CYS A 1 97 ? -7.025 -7.920 2.211 1.00 97.81 97 CYS A O 1
ATOM 831 N N . GLY A 1 98 ? -4.952 -7.289 1.618 1.00 97.81 98 GLY A N 1
ATOM 832 C CA . GLY A 1 98 ? -4.705 -6.486 2.816 1.00 97.81 98 GLY A CA 1
ATOM 833 C C . GLY A 1 98 ? -5.640 -5.289 2.939 1.00 97.81 98 GLY A C 1
ATOM 834 O O . GLY A 1 98 ? -6.238 -5.077 3.997 1.00 97.81 98 GLY A O 1
ATOM 835 N N . LEU A 1 99 ? -5.802 -4.537 1.846 1.00 97.19 99 LEU A N 1
ATOM 836 C CA . LEU A 1 99 ? -6.692 -3.376 1.766 1.00 97.19 99 LEU A CA 1
ATOM 837 C C . LEU A 1 99 ? -8.160 -3.765 1.958 1.00 97.19 99 LEU A C 1
ATOM 839 O O . LEU A 1 99 ? -8.869 -3.140 2.746 1.00 97.19 99 LEU A O 1
ATOM 843 N N . ALA A 1 100 ? -8.618 -4.828 1.301 1.00 97.94 100 ALA A N 1
ATOM 844 C CA . ALA A 1 100 ? -9.973 -5.329 1.475 1.00 97.94 100 ALA A CA 1
ATOM 845 C C . ALA A 1 100 ? -10.233 -5.778 2.916 1.00 97.94 100 ALA A C 1
ATOM 847 O O . ALA A 1 100 ? -11.273 -5.440 3.485 1.00 97.94 100 ALA A O 1
ATOM 848 N N . TYR A 1 101 ? -9.281 -6.487 3.535 1.00 98.25 101 TYR A N 1
ATOM 849 C CA . TYR A 1 101 ? -9.416 -6.935 4.918 1.00 98.25 101 TYR A CA 1
ATOM 850 C C . TYR A 1 101 ? -9.574 -5.756 5.880 1.00 98.25 101 TYR A C 1
ATOM 852 O O . TYR A 1 101 ? -10.486 -5.756 6.711 1.00 98.25 101 TYR A O 1
ATOM 860 N N . ILE A 1 102 ? -8.723 -4.731 5.771 1.00 97.69 102 ILE A N 1
ATOM 861 C CA . ILE A 1 102 ? -8.824 -3.574 6.663 1.00 97.69 102 ILE A CA 1
ATOM 862 C C . ILE A 1 102 ? -10.105 -2.774 6.429 1.00 97.69 102 ILE A C 1
ATOM 864 O O . ILE A 1 102 ? -10.770 -2.422 7.403 1.00 97.69 102 ILE A O 1
ATOM 868 N N . VAL A 1 103 ? -10.504 -2.551 5.175 1.00 97.69 103 VAL A N 1
ATOM 869 C CA . VAL A 1 103 ? -11.764 -1.869 4.844 1.00 97.69 103 VAL A CA 1
ATOM 870 C C . VAL A 1 103 ? -12.955 -2.635 5.421 1.00 97.69 103 VAL A C 1
ATOM 872 O O . VAL A 1 103 ? -13.826 -2.030 6.0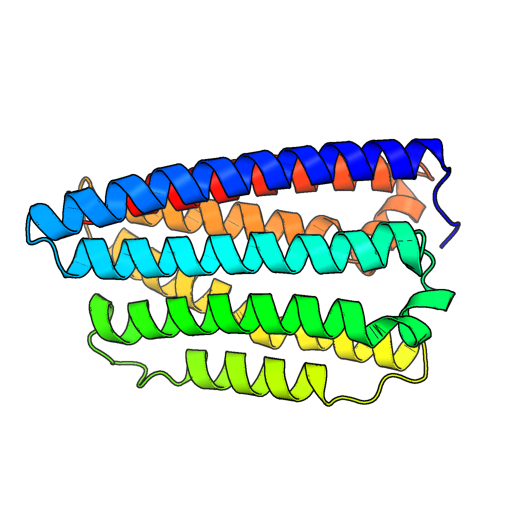46 1.00 97.69 103 VAL A O 1
ATOM 875 N N . PHE A 1 104 ? -12.964 -3.965 5.304 1.00 98.06 104 PHE A N 1
ATOM 876 C CA . PHE A 1 104 ? -14.013 -4.810 5.871 1.00 98.06 104 PHE A CA 1
ATOM 877 C C . PHE A 1 104 ? -14.057 -4.750 7.403 1.00 98.06 104 PHE A C 1
ATOM 879 O O . PHE A 1 104 ? -15.135 -4.636 7.989 1.00 98.06 104 PHE A O 1
ATOM 886 N N . VAL A 1 105 ? -12.900 -4.801 8.075 1.00 97.44 105 VAL A N 1
ATOM 887 C CA . VAL A 1 105 ? -12.838 -4.685 9.541 1.00 97.44 105 VAL A CA 1
ATOM 888 C C . VAL A 1 105 ? -13.328 -3.318 9.999 1.00 97.44 105 VAL A C 1
ATOM 890 O O . VAL A 1 105 ? -14.093 -3.255 10.960 1.00 97.44 105 VAL A O 1
ATOM 893 N N . ILE A 1 106 ? -12.937 -2.235 9.326 1.00 96.06 106 ILE A N 1
ATOM 894 C CA . ILE A 1 106 ? -13.412 -0.889 9.658 1.00 96.06 106 ILE A CA 1
ATOM 895 C C . ILE A 1 106 ? -14.918 -0.781 9.461 1.00 96.06 106 ILE A C 1
ATOM 897 O O . ILE A 1 106 ? -15.604 -0.312 10.368 1.00 96.06 106 ILE A O 1
ATOM 901 N N . ASP A 1 107 ? -15.454 -1.254 8.338 1.00 96.69 107 ASP A N 1
ATOM 902 C CA . ASP A 1 107 ? -16.897 -1.222 8.126 1.00 96.69 107 ASP A CA 1
ATOM 903 C C . ASP A 1 107 ? -17.624 -2.009 9.224 1.00 96.69 107 ASP A C 1
ATOM 905 O O . ASP A 1 107 ? -18.468 -1.469 9.937 1.00 96.69 107 ASP A O 1
ATOM 909 N N . ARG A 1 108 ? -17.218 -3.259 9.470 1.00 96.88 108 ARG A N 1
ATOM 910 C CA . ARG A 1 108 ? -17.883 -4.130 10.445 1.00 96.88 108 ARG A CA 1
ATOM 911 C C . ARG A 1 108 ? -17.742 -3.660 11.894 1.00 96.88 108 ARG A C 1
ATOM 913 O O . ARG A 1 108 ? -18.696 -3.787 12.655 1.00 96.88 108 ARG A O 1
ATOM 920 N N . LYS A 1 109 ? -16.564 -3.183 12.308 1.00 94.94 109 LYS A N 1
ATOM 921 C CA . LYS A 1 109 ? -16.252 -2.896 13.721 1.00 94.94 109 LYS A CA 1
ATOM 922 C C . LYS A 1 109 ? -16.342 -1.420 14.095 1.00 94.94 109 LYS A C 1
ATOM 924 O O . LYS A 1 109 ? -16.650 -1.132 15.243 1.00 94.94 109 LYS A O 1
ATOM 929 N N . ILE A 1 110 ? -16.081 -0.500 13.167 1.00 92.69 110 ILE A N 1
ATOM 930 C CA . ILE A 1 110 ? -16.108 0.948 13.432 1.00 92.69 110 ILE A CA 1
ATOM 931 C C . ILE A 1 110 ? -17.408 1.563 12.913 1.00 92.69 110 ILE A C 1
ATOM 933 O O . ILE A 1 110 ? -18.053 2.328 13.623 1.00 92.69 110 ILE A O 1
ATOM 937 N N . LEU A 1 111 ? -17.833 1.208 11.698 1.00 93.75 111 LEU A N 1
ATOM 938 C CA . LEU A 1 111 ? -19.048 1.770 11.099 1.00 93.75 111 LEU A CA 1
ATOM 939 C C . LEU A 1 111 ? -20.320 0.985 11.427 1.00 93.75 111 LEU A C 1
ATOM 941 O O . LEU A 1 111 ? -21.399 1.429 11.048 1.00 93.75 111 LEU A O 1
ATOM 945 N N . SER A 1 112 ? -20.217 -0.139 12.144 1.00 94.75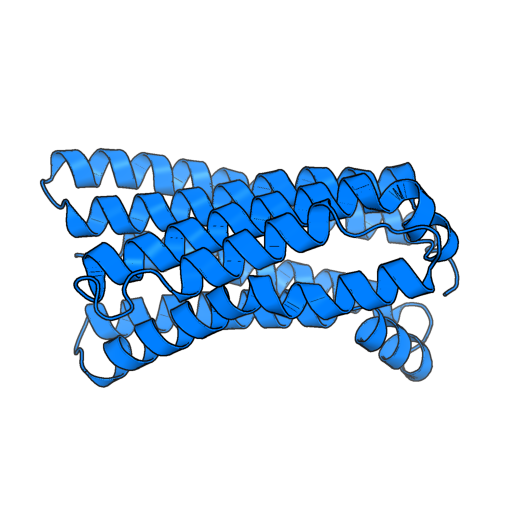 112 SER A N 1
ATOM 946 C CA . SER A 1 112 ? -21.344 -1.047 12.423 1.00 94.75 112 SER A CA 1
ATOM 947 C C . SER A 1 112 ? -22.015 -1.577 11.147 1.00 94.75 112 SER A C 1
ATOM 949 O O . SER A 1 112 ? -23.235 -1.665 11.062 1.00 94.75 112 SER A O 1
ATOM 951 N N . PHE A 1 113 ? -21.201 -1.921 10.146 1.00 94.81 113 PHE A N 1
ATOM 952 C CA . PHE A 1 113 ? -21.597 -2.540 8.877 1.00 94.81 113 PHE A CA 1
ATOM 953 C C . PHE A 1 113 ? -22.533 -1.690 7.998 1.00 94.81 113 PHE A C 1
ATOM 955 O O . PHE A 1 113 ? -23.325 -2.216 7.216 1.00 94.81 113 PHE A O 1
ATOM 962 N N . LYS A 1 114 ? -22.434 -0.357 8.095 1.00 94.62 114 LYS A N 1
ATOM 963 C CA . LYS A 1 114 ? -23.229 0.589 7.291 1.00 94.62 114 LYS A CA 1
ATOM 964 C C . LYS A 1 114 ? -22.982 0.463 5.787 1.00 94.62 114 LYS A C 1
ATOM 966 O O . LYS A 1 114 ? -23.906 0.698 5.015 1.00 94.62 114 LYS A O 1
ATOM 971 N N . LEU A 1 115 ? -21.766 0.098 5.371 1.00 93.56 115 LEU A N 1
ATOM 972 C CA . LEU A 1 115 ? -21.403 -0.048 3.955 1.00 93.56 115 LEU A CA 1
ATOM 973 C C . LEU A 1 115 ? -21.611 -1.481 3.440 1.00 93.56 115 LEU A C 1
ATOM 975 O O . LEU A 1 115 ? -21.379 -1.745 2.261 1.00 93.56 115 LEU A O 1
ATOM 979 N N . LYS A 1 116 ? -22.046 -2.409 4.305 1.00 95.62 116 LYS A N 1
ATOM 980 C CA . LYS A 1 116 ? -22.299 -3.826 3.992 1.00 95.62 116 LYS A CA 1
ATOM 981 C C . LYS A 1 116 ? -21.115 -4.538 3.318 1.00 95.62 116 LYS A C 1
ATOM 983 O O . LYS A 1 116 ? -21.303 -5.471 2.544 1.00 95.62 116 LYS A O 1
ATOM 988 N N . GLY A 1 117 ? -19.892 -4.079 3.571 1.00 94.44 117 GLY A N 1
ATOM 989 C CA . GLY A 1 117 ? -18.667 -4.602 2.973 1.00 94.44 117 GLY A CA 1
ATOM 990 C C . GLY A 1 117 ? -18.474 -4.286 1.487 1.00 94.44 117 GLY A C 1
ATOM 991 O O . GLY A 1 117 ? -17.512 -4.788 0.910 1.00 94.44 117 GLY A O 1
ATOM 992 N N . ILE A 1 118 ? -19.320 -3.455 0.860 1.00 96.38 118 ILE A N 1
ATOM 993 C CA . ILE A 1 118 ? -19.328 -3.269 -0.602 1.00 96.38 118 ILE A CA 1
ATOM 994 C C . ILE A 1 118 ? -17.958 -2.872 -1.163 1.00 96.38 118 ILE A C 1
ATOM 996 O O . ILE A 1 118 ? -17.493 -3.458 -2.135 1.00 96.38 118 ILE A O 1
ATOM 1000 N N . PHE A 1 119 ? -17.253 -1.954 -0.500 1.00 96.12 119 PHE A N 1
ATOM 1001 C CA . PHE A 1 119 ? -15.926 -1.519 -0.934 1.00 96.12 119 PHE A CA 1
ATOM 1002 C C . PHE A 1 119 ? -14.868 -2.613 -0.794 1.00 96.12 119 PHE A C 1
ATOM 1004 O O . PHE A 1 119 ? -14.009 -2.736 -1.660 1.00 96.12 119 PHE A O 1
ATOM 1011 N N . ALA A 1 120 ? -14.939 -3.442 0.251 1.00 97.06 120 ALA A N 1
ATOM 1012 C CA . ALA A 1 120 ? -14.031 -4.576 0.393 1.00 97.06 120 ALA A CA 1
ATOM 1013 C C . ALA A 1 120 ? -14.252 -5.602 -0.730 1.00 97.06 120 ALA A C 1
ATOM 1015 O O . ALA A 1 120 ? -13.282 -6.107 -1.293 1.00 97.06 120 ALA A O 1
ATOM 1016 N N . TYR A 1 121 ? -15.510 -5.857 -1.103 1.00 96.62 121 TYR A N 1
ATOM 1017 C CA . TYR A 1 121 ? -15.837 -6.736 -2.226 1.00 96.62 121 TYR A CA 1
ATOM 1018 C C . TYR A 1 121 ? -15.378 -6.165 -3.569 1.00 96.62 121 TYR A C 1
ATOM 1020 O O . TYR A 1 121 ? -14.806 -6.909 -4.359 1.00 96.62 121 TYR A O 1
ATOM 1028 N N . ILE A 1 122 ? -15.549 -4.859 -3.807 1.00 95.62 122 ILE A N 1
ATOM 1029 C CA . ILE A 1 122 ? -15.048 -4.188 -5.018 1.00 95.62 122 ILE A CA 1
ATOM 1030 C C . ILE A 1 122 ? -13.524 -4.320 -5.123 1.00 95.62 122 ILE A C 1
ATOM 1032 O O . ILE A 1 122 ? -13.019 -4.656 -6.191 1.00 95.62 122 ILE A O 1
ATOM 1036 N N . ILE A 1 123 ? -12.790 -4.110 -4.023 1.00 96.44 123 ILE A N 1
ATOM 1037 C CA . ILE A 1 123 ? -11.326 -4.249 -3.999 1.00 96.44 123 ILE A CA 1
ATOM 1038 C C . ILE A 1 123 ? -10.917 -5.681 -4.360 1.00 96.44 123 ILE A C 1
ATOM 1040 O O . ILE A 1 123 ? -10.090 -5.861 -5.248 1.00 96.44 123 ILE A O 1
ATOM 1044 N N . ILE A 1 124 ? -11.515 -6.697 -3.725 1.00 96.88 124 ILE A N 1
ATOM 1045 C CA . ILE A 1 124 ? -11.204 -8.105 -4.023 1.00 96.88 124 ILE A CA 1
ATOM 1046 C C . ILE A 1 124 ? -11.561 -8.466 -5.463 1.00 96.88 124 ILE A C 1
ATOM 1048 O O . ILE A 1 124 ? -10.746 -9.082 -6.143 1.00 96.88 124 ILE A O 1
ATOM 1052 N N . ALA A 1 125 ? -12.742 -8.074 -5.944 1.00 95.81 125 ALA A N 1
ATOM 1053 C CA . ALA A 1 125 ? -13.155 -8.329 -7.320 1.00 95.81 125 ALA A CA 1
ATOM 1054 C C . ALA A 1 125 ? -12.182 -7.684 -8.318 1.00 95.81 125 ALA A C 1
ATOM 1056 O O . ALA A 1 125 ? -11.753 -8.346 -9.259 1.00 95.81 125 ALA A O 1
ATOM 1057 N N . GLY A 1 126 ? -11.762 -6.439 -8.068 1.00 94.81 126 GLY A N 1
ATOM 1058 C CA . GLY A 1 126 ? -10.741 -5.755 -8.861 1.00 94.81 126 GLY A CA 1
ATOM 1059 C C . GLY A 1 126 ? -9.394 -6.480 -8.836 1.00 94.81 126 GLY A C 1
ATOM 1060 O O . GLY A 1 126 ? -8.783 -6.675 -9.881 1.00 94.81 126 GLY A O 1
ATOM 1061 N N . SER A 1 127 ? -8.946 -6.953 -7.672 1.00 95.69 127 SER A N 1
ATOM 1062 C CA . SER A 1 127 ? -7.701 -7.722 -7.553 1.00 95.69 127 SER A CA 1
ATOM 1063 C C . SER A 1 127 ? -7.762 -9.083 -8.256 1.00 95.69 127 SER A C 1
ATOM 1065 O O . SER A 1 127 ? -6.784 -9.474 -8.891 1.00 95.69 127 SER A O 1
ATOM 1067 N N . ILE A 1 128 ? -8.894 -9.793 -8.187 1.00 96.12 128 ILE A N 1
ATOM 1068 C CA . ILE A 1 128 ? -9.118 -11.047 -8.930 1.00 96.12 128 ILE A CA 1
ATOM 1069 C C . ILE A 1 128 ? -9.130 -10.771 -10.435 1.00 96.12 128 ILE A C 1
ATOM 1071 O O . ILE A 1 128 ? -8.511 -11.484 -11.216 1.00 96.12 128 ILE A O 1
ATOM 1075 N N . PHE A 1 129 ? -9.804 -9.710 -10.857 1.00 95.56 129 PHE A N 1
ATOM 1076 C CA . PHE A 1 129 ? -9.819 -9.319 -12.256 1.00 95.56 129 PHE A CA 1
ATOM 1077 C C . PHE A 1 129 ? -8.407 -9.008 -12.774 1.00 95.56 129 PHE A C 1
ATOM 1079 O O . PHE A 1 129 ? -8.022 -9.515 -13.821 1.00 95.56 129 PHE A O 1
ATOM 1086 N N . MET A 1 130 ? -7.593 -8.269 -12.012 1.00 94.25 130 MET A N 1
ATOM 1087 C CA . MET A 1 130 ? -6.209 -7.956 -12.389 1.00 94.25 130 MET A CA 1
ATOM 1088 C C . MET A 1 130 ? -5.318 -9.196 -12.527 1.00 94.25 130 MET A C 1
ATOM 1090 O O . MET A 1 130 ? -4.494 -9.247 -13.439 1.00 94.25 130 MET A O 1
ATOM 1094 N N . ILE A 1 131 ? -5.455 -10.194 -11.643 1.00 95.81 131 ILE A N 1
ATOM 1095 C CA . ILE A 1 131 ? -4.637 -11.413 -11.746 1.00 95.81 131 ILE A CA 1
ATOM 1096 C C . ILE A 1 131 ? -5.043 -12.272 -12.953 1.00 95.81 131 ILE A C 1
ATOM 1098 O O . ILE A 1 131 ? -4.183 -12.909 -13.557 1.00 95.81 131 ILE A O 1
ATOM 1102 N N . LEU A 1 132 ? -6.325 -12.246 -13.336 1.00 96.81 132 LEU A N 1
ATOM 1103 C CA . LEU A 1 132 ? -6.863 -12.996 -14.475 1.00 96.81 132 LEU A CA 1
ATOM 1104 C C . LEU A 1 132 ? -6.729 -12.263 -15.820 1.00 96.81 132 LEU A C 1
ATOM 1106 O O . LEU A 1 132 ? -6.796 -12.908 -16.864 1.00 96.81 132 LEU A O 1
ATOM 1110 N N . TRP A 1 133 ? -6.547 -10.940 -15.815 1.00 96.31 133 TRP A N 1
ATOM 1111 C CA . TRP A 1 133 ? -6.427 -10.139 -17.035 1.00 96.31 133 TRP A CA 1
ATOM 1112 C C . TRP A 1 133 ? -5.215 -10.594 -17.863 1.00 96.31 133 TRP A C 1
ATOM 1114 O O . TRP A 1 133 ? -4.104 -10.615 -17.327 1.00 96.31 133 TRP A O 1
ATOM 1124 N N . PRO A 1 134 ? -5.363 -10.961 -19.146 1.00 97.19 134 PRO A N 1
ATOM 1125 C CA . PRO A 1 134 ? -4.236 -11.381 -19.974 1.00 97.19 134 PRO A CA 1
ATOM 1126 C C . PRO A 1 134 ? -3.318 -10.189 -20.271 1.00 97.19 134 PRO A C 1
ATOM 1128 O O . PRO A 1 134 ? -3.784 -9.095 -20.565 1.00 97.19 134 PRO A O 1
ATOM 1131 N N . VAL A 1 135 ? -2.003 -10.389 -20.172 1.00 97.12 135 VAL A N 1
ATOM 1132 C CA . VAL A 1 135 ? -1.008 -9.355 -20.496 1.00 97.12 135 VAL A CA 1
ATOM 1133 C C . VAL A 1 135 ? -0.020 -9.971 -21.465 1.00 97.12 135 VAL A C 1
ATOM 1135 O O . VAL A 1 135 ? 0.782 -10.806 -21.053 1.00 97.12 135 VAL A O 1
ATOM 1138 N N . ASN A 1 136 ? -0.121 -9.591 -22.737 1.00 96.31 136 ASN A N 1
ATOM 1139 C CA . ASN A 1 136 ? 0.737 -10.106 -23.805 1.00 96.31 136 ASN A CA 1
ATOM 1140 C C . ASN A 1 136 ? 1.649 -9.015 -24.375 1.00 96.31 136 ASN A C 1
ATOM 1142 O O . ASN A 1 136 ? 2.677 -9.321 -24.972 1.00 96.31 136 ASN A O 1
ATOM 1146 N N . THR A 1 137 ? 1.281 -7.747 -24.184 1.00 95.50 137 THR A N 1
ATOM 1147 C CA . THR A 1 137 ? 2.005 -6.579 -24.689 1.00 95.50 137 THR A CA 1
ATOM 1148 C C . THR A 1 137 ? 2.273 -5.556 -23.585 1.00 95.50 137 THR A C 1
ATOM 1150 O O . THR A 1 137 ? 1.661 -5.582 -22.511 1.00 95.50 137 THR A O 1
ATOM 1153 N N . THR A 1 138 ? 3.189 -4.624 -23.845 1.00 91.00 138 THR A N 1
ATOM 1154 C CA . THR A 1 138 ? 3.474 -3.496 -22.944 1.00 91.00 138 THR A CA 1
ATOM 1155 C C . THR A 1 138 ? 2.248 -2.596 -22.762 1.00 91.00 138 THR A C 1
ATOM 1157 O O . THR A 1 138 ? 2.002 -2.112 -21.656 1.00 91.00 138 THR A O 1
ATOM 1160 N N . ASP A 1 139 ? 1.424 -2.444 -23.802 1.00 92.06 139 ASP A N 1
ATOM 1161 C CA . ASP A 1 139 ? 0.171 -1.684 -23.738 1.00 92.06 139 ASP A CA 1
ATOM 1162 C C . ASP A 1 139 ? -0.855 -2.359 -22.818 1.00 92.06 139 ASP A C 1
ATOM 1164 O O . ASP A 1 139 ? -1.467 -1.689 -21.981 1.00 92.06 139 ASP A O 1
ATOM 1168 N N . ASP A 1 140 ? -0.980 -3.692 -22.876 1.00 93.75 140 ASP A N 1
ATOM 1169 C CA . ASP A 1 140 ? -1.824 -4.449 -21.940 1.00 93.75 140 ASP A CA 1
ATOM 1170 C C . ASP A 1 140 ? -1.364 -4.242 -20.491 1.00 93.75 140 ASP A C 1
ATOM 1172 O O . ASP A 1 140 ? -2.181 -4.076 -19.578 1.00 93.75 140 ASP A O 1
ATOM 1176 N N . PHE A 1 141 ? -0.045 -4.237 -20.269 1.00 92.31 141 PHE A N 1
ATOM 1177 C CA . PHE A 1 141 ? 0.534 -3.995 -18.952 1.00 92.31 141 PHE A CA 1
ATOM 1178 C C . PHE A 1 141 ? 0.240 -2.573 -18.457 1.00 92.31 141 PHE A C 1
ATOM 1180 O O . PHE A 1 141 ? -0.102 -2.390 -17.285 1.00 92.31 141 PHE A O 1
ATOM 1187 N N . ALA A 1 142 ? 0.335 -1.565 -19.327 1.00 89.19 142 ALA A N 1
ATOM 1188 C CA . ALA A 1 142 ? 0.022 -0.175 -19.000 1.00 89.19 142 ALA A CA 1
ATOM 1189 C C . ALA A 1 142 ? -1.470 0.020 -18.674 1.00 89.19 142 ALA A C 1
ATOM 1191 O O . ALA A 1 142 ? -1.814 0.676 -17.681 1.00 89.19 142 ALA A O 1
ATOM 1192 N N . ALA A 1 143 ? -2.359 -0.607 -19.449 1.00 90.44 143 ALA A N 1
ATOM 1193 C CA . ALA A 1 143 ? -3.796 -0.608 -19.195 1.00 90.44 143 ALA A CA 1
ATOM 1194 C C . ALA A 1 143 ? -4.120 -1.249 -17.837 1.00 90.44 143 ALA A C 1
ATOM 1196 O O . ALA A 1 143 ? -4.773 -0.631 -16.991 1.00 90.44 143 ALA A O 1
ATOM 1197 N N . MET A 1 144 ? -3.582 -2.442 -17.569 1.00 91.81 144 MET A N 1
ATOM 1198 C CA . MET A 1 144 ? -3.740 -3.125 -16.282 1.00 91.81 144 MET A CA 1
ATOM 1199 C C . MET A 1 144 ? -3.153 -2.308 -15.117 1.00 91.81 144 MET A C 1
ATOM 1201 O O . MET A 1 144 ? -3.762 -2.210 -14.049 1.00 91.81 144 MET A O 1
ATOM 1205 N N . SER A 1 145 ? -1.989 -1.685 -15.311 1.00 88.62 145 SER A N 1
ATOM 1206 C CA . SER A 1 145 ? -1.358 -0.815 -14.310 1.00 88.62 145 SER A CA 1
ATOM 1207 C C . SER A 1 145 ? -2.242 0.377 -13.959 1.00 88.62 145 SER A C 1
ATOM 1209 O O . SER A 1 145 ? -2.346 0.740 -12.789 1.00 88.62 145 SER A O 1
ATOM 1211 N N . THR A 1 146 ? -2.950 0.942 -14.935 1.00 86.38 146 THR A N 1
ATOM 1212 C CA . THR A 1 146 ? -3.927 2.017 -14.714 1.00 86.38 146 THR A CA 1
ATOM 1213 C C . THR A 1 146 ? -5.143 1.516 -13.929 1.00 86.38 146 THR A C 1
ATOM 1215 O O . THR A 1 146 ? -5.602 2.177 -12.997 1.00 86.38 146 THR A O 1
ATOM 1218 N N . MET A 1 147 ? -5.617 0.299 -14.217 1.00 87.31 147 MET A N 1
ATOM 1219 C CA . MET A 1 147 ? -6.720 -0.338 -13.482 1.00 87.31 147 MET A CA 1
ATOM 1220 C C . MET A 1 147 ? -6.390 -0.640 -12.012 1.00 87.31 147 MET A C 1
ATOM 1222 O O . MET A 1 147 ? -7.308 -0.801 -11.204 1.00 87.31 147 MET A O 1
ATOM 1226 N N . SER A 1 148 ? -5.109 -0.628 -11.618 1.00 85.69 148 SER A N 1
ATOM 1227 C CA . SER A 1 148 ? -4.695 -0.752 -10.209 1.00 85.69 148 SER A CA 1
ATOM 1228 C C . SER A 1 148 ? -5.224 0.365 -9.297 1.00 85.69 148 SER A C 1
ATOM 1230 O O . SER A 1 148 ? -5.141 0.253 -8.072 1.00 85.69 148 SER A O 1
ATOM 1232 N N . ILE A 1 149 ? -5.832 1.413 -9.864 1.00 82.62 149 ILE A N 1
ATOM 1233 C CA . ILE A 1 149 ? -6.587 2.420 -9.116 1.00 82.62 149 ILE A CA 1
ATOM 1234 C C . ILE A 1 149 ? -7.785 1.824 -8.356 1.00 82.62 149 ILE A C 1
ATOM 1236 O O . ILE A 1 149 ? -8.154 2.338 -7.301 1.00 82.62 149 ILE A O 1
ATOM 1240 N N . LEU A 1 150 ? -8.367 0.716 -8.835 1.00 84.25 150 LEU A N 1
ATOM 1241 C CA . LEU A 1 150 ? -9.517 0.070 -8.192 1.00 84.25 150 LEU A CA 1
ATOM 1242 C C . LEU A 1 150 ? -9.176 -0.444 -6.780 1.00 84.25 150 LEU A C 1
ATOM 1244 O O . LEU A 1 150 ? -9.845 -0.027 -5.832 1.00 84.25 150 LEU A O 1
ATOM 1248 N N . PRO A 1 151 ? -8.118 -1.258 -6.572 1.00 80.69 151 PRO A N 1
ATOM 1249 C CA . PRO A 1 151 ? -7.649 -1.584 -5.226 1.00 80.69 151 PRO A CA 1
ATOM 1250 C C . PRO A 1 151 ? -7.327 -0.357 -4.360 1.00 80.69 151 PRO A C 1
ATOM 1252 O O . PRO A 1 151 ? -7.563 -0.375 -3.150 1.00 80.69 151 PRO A O 1
ATOM 1255 N N . GLN A 1 152 ? -6.839 0.733 -4.963 1.00 84.69 152 GLN A N 1
ATOM 1256 C CA . GLN A 1 152 ? -6.497 1.964 -4.240 1.00 84.69 152 GLN A CA 1
ATOM 1257 C C . GLN A 1 152 ? -7.722 2.717 -3.700 1.00 84.69 152 GLN A C 1
ATOM 1259 O O . GLN A 1 152 ? -7.576 3.489 -2.749 1.00 84.69 152 GLN A O 1
ATOM 1264 N N . LEU A 1 153 ? -8.938 2.437 -4.190 1.00 86.00 153 LEU A N 1
ATOM 1265 C CA . LEU A 1 153 ? -10.176 2.957 -3.591 1.00 86.00 153 LEU A CA 1
ATOM 1266 C C . LEU A 1 153 ? -10.294 2.596 -2.106 1.00 86.00 153 LEU A C 1
ATOM 1268 O O . LEU A 1 153 ? -10.876 3.359 -1.337 1.00 86.00 153 LEU A O 1
ATOM 1272 N N . GLY A 1 154 ? -9.691 1.483 -1.672 1.00 88.81 154 GLY A N 1
ATOM 1273 C CA . GLY A 1 154 ? -9.617 1.140 -0.255 1.00 88.81 154 GLY A CA 1
ATOM 1274 C C . GLY A 1 154 ? -8.964 2.237 0.579 1.00 88.81 154 GLY A C 1
ATOM 1275 O O . GLY A 1 154 ? -9.505 2.619 1.611 1.00 88.81 154 GLY A O 1
ATOM 1276 N N . MET A 1 155 ? -7.866 2.820 0.100 1.00 89.94 155 MET A N 1
ATOM 1277 C CA . MET A 1 155 ? -7.169 3.908 0.794 1.00 89.94 155 MET A CA 1
ATOM 1278 C C . MET A 1 155 ? -8.039 5.165 0.894 1.00 89.94 155 MET A C 1
ATOM 1280 O O . MET A 1 155 ? -8.063 5.811 1.941 1.00 89.94 155 MET A O 1
ATOM 1284 N N . LEU A 1 156 ? -8.812 5.473 -0.152 1.00 91.00 156 LEU A N 1
ATOM 1285 C CA . LEU A 1 156 ? -9.765 6.584 -0.145 1.00 91.00 156 LEU A CA 1
ATOM 1286 C C . LEU A 1 156 ? -10.899 6.355 0.866 1.00 91.00 156 LEU A C 1
ATOM 1288 O O . LEU A 1 156 ? -11.248 7.263 1.619 1.00 91.00 156 LEU A O 1
ATOM 1292 N N . VAL A 1 157 ? -11.444 5.138 0.937 1.00 93.06 157 VAL A N 1
ATOM 1293 C CA . VAL A 1 157 ? -12.469 4.782 1.932 1.00 93.06 157 VAL A CA 1
ATOM 1294 C C . VAL A 1 157 ? -11.916 4.936 3.347 1.00 93.06 157 VAL A C 1
ATOM 1296 O O . VAL A 1 157 ? -12.563 5.560 4.189 1.00 93.06 157 VAL A O 1
ATOM 1299 N N . LEU A 1 158 ? -10.705 4.430 3.610 1.00 94.00 158 LEU A N 1
ATOM 1300 C CA . LEU A 1 158 ? -10.035 4.598 4.903 1.00 94.00 158 LEU A CA 1
ATOM 1301 C C . LEU A 1 158 ? -9.869 6.086 5.239 1.00 94.00 158 LEU A C 1
ATOM 1303 O O . LEU A 1 158 ? -10.233 6.506 6.338 1.00 94.00 158 LEU A O 1
ATOM 1307 N N . PHE A 1 159 ? -9.394 6.892 4.286 1.00 94.19 159 PHE A N 1
ATOM 1308 C CA . PHE A 1 159 ? -9.247 8.337 4.444 1.00 94.19 159 PHE A CA 1
ATOM 1309 C C . PHE A 1 159 ? -10.569 9.012 4.836 1.00 94.19 159 PHE A C 1
ATOM 1311 O O . PHE A 1 159 ? -10.620 9.701 5.855 1.00 94.19 159 PHE A O 1
ATOM 1318 N N . ILE A 1 160 ? -11.653 8.773 4.090 1.00 95.44 160 ILE A N 1
ATOM 1319 C CA . ILE A 1 160 ? -12.970 9.381 4.344 1.00 95.44 160 ILE A CA 1
ATOM 1320 C C . ILE A 1 160 ? -13.511 8.968 5.717 1.00 95.44 160 ILE A C 1
ATOM 1322 O O . ILE A 1 160 ? -14.033 9.807 6.457 1.00 95.44 160 ILE A O 1
ATOM 1326 N N . VAL A 1 161 ? -13.373 7.692 6.086 1.00 95.56 161 VAL A N 1
ATOM 1327 C CA . VAL A 1 161 ? -13.843 7.188 7.383 1.00 95.56 161 VAL A CA 1
ATOM 1328 C C . VAL A 1 161 ? -13.092 7.849 8.532 1.00 95.56 161 VAL A C 1
ATOM 1330 O O . VAL A 1 161 ? -13.725 8.373 9.450 1.00 95.56 161 VAL A O 1
ATOM 1333 N N . PHE A 1 162 ? -11.758 7.876 8.486 1.00 96.50 162 PHE A N 1
ATOM 1334 C CA . PHE A 1 162 ? -10.983 8.513 9.549 1.00 96.50 162 PHE A CA 1
ATOM 1335 C C . PHE A 1 162 ? -11.173 10.024 9.581 1.00 96.50 162 PHE A C 1
ATOM 1337 O O . PHE A 1 162 ? -11.204 10.586 10.673 1.00 96.50 162 PHE A O 1
ATOM 1344 N N . LEU A 1 163 ? -11.367 10.679 8.435 1.00 97.25 163 LEU A N 1
ATOM 1345 C CA . LEU A 1 163 ? -11.690 12.103 8.381 1.00 97.25 163 LEU A CA 1
ATOM 1346 C C . LEU A 1 163 ? -13.022 12.391 9.082 1.00 97.25 163 LEU A C 1
ATOM 1348 O O . LEU A 1 163 ? -13.098 13.297 9.909 1.00 97.25 163 LEU A O 1
ATOM 1352 N N . ASN A 1 164 ? -14.049 11.572 8.837 1.00 96.75 164 ASN A N 1
ATOM 1353 C CA . ASN A 1 164 ? -15.340 11.683 9.522 1.00 96.75 164 ASN A CA 1
ATOM 1354 C C . ASN A 1 164 ? -15.189 11.533 11.046 1.00 96.75 164 ASN A C 1
ATOM 1356 O O . ASN A 1 164 ? -15.759 12.314 11.808 1.00 96.75 164 ASN A O 1
ATOM 1360 N N . ILE A 1 165 ? -14.373 10.570 11.492 1.00 95.38 165 ILE A N 1
ATOM 1361 C CA . ILE A 1 165 ? -14.063 10.377 12.915 1.00 95.38 165 ILE A CA 1
ATOM 1362 C C . ILE A 1 165 ? -13.303 11.584 13.474 1.00 95.38 165 ILE A C 1
ATOM 1364 O O . ILE A 1 165 ? -13.644 12.063 14.549 1.00 95.38 165 ILE A O 1
ATOM 1368 N N . ALA A 1 166 ? -12.309 12.107 12.757 1.00 96.62 166 ALA A N 1
ATOM 1369 C CA . ALA A 1 166 ? -11.516 13.254 13.192 1.00 96.62 166 ALA A CA 1
ATOM 1370 C C . ALA A 1 166 ? -12.351 14.538 13.328 1.00 96.62 166 ALA A C 1
ATOM 1372 O O . ALA A 1 166 ? -12.077 15.341 14.217 1.00 96.62 166 ALA A O 1
ATOM 1373 N N . ILE A 1 167 ? -13.367 14.722 12.480 1.00 97.44 167 ILE A N 1
ATOM 1374 C CA . ILE A 1 167 ? -14.291 15.865 12.547 1.00 97.44 167 ILE A CA 1
ATOM 1375 C C . ILE A 1 167 ? -15.221 15.755 13.762 1.00 97.44 167 ILE A C 1
ATOM 1377 O O . ILE A 1 167 ? -15.499 16.760 14.411 1.00 97.44 167 ILE A O 1
ATOM 1381 N N . LYS A 1 168 ? -15.712 14.548 14.075 1.00 96.19 168 LYS A N 1
ATOM 1382 C CA . LYS A 1 168 ? -16.737 14.338 15.114 1.00 96.19 168 LYS A CA 1
ATOM 1383 C C . LYS A 1 168 ? -16.185 14.037 16.504 1.00 96.19 168 LYS A C 1
ATOM 1385 O O . LYS A 1 168 ? -16.875 14.267 17.492 1.00 96.19 168 LYS A O 1
ATOM 1390 N N . ALA A 1 169 ? -14.985 13.475 16.596 1.00 94.88 169 ALA A N 1
ATOM 1391 C CA . ALA A 1 169 ? -14.360 13.127 17.864 1.00 94.88 169 ALA A CA 1
ATOM 1392 C C . ALA A 1 169 ? -13.564 14.306 18.445 1.00 94.88 169 ALA A C 1
ATOM 1394 O O . ALA A 1 169 ? -13.134 15.214 17.736 1.00 94.88 169 ALA A O 1
ATOM 1395 N N . SER A 1 170 ? -13.293 14.255 19.747 1.00 94.25 170 SER A N 1
ATOM 1396 C CA . SER A 1 170 ? -12.421 15.198 20.450 1.00 94.25 170 SER A CA 1
ATOM 1397 C C . SER A 1 170 ? -11.249 14.474 21.126 1.00 94.25 170 SER A C 1
ATOM 1399 O O . SER A 1 170 ? -11.182 13.240 21.171 1.00 94.25 170 SER A O 1
ATOM 1401 N N . GLY A 1 171 ? -10.267 15.248 21.597 1.00 94.25 171 GLY A N 1
ATOM 1402 C CA . GLY A 1 171 ? -9.128 14.740 22.363 1.00 94.25 171 GLY A CA 1
ATOM 1403 C C . GLY A 1 171 ? -8.298 13.677 21.633 1.00 94.25 171 GLY A C 1
ATOM 1404 O O . GLY A 1 171 ? -7.891 13.837 20.479 1.00 94.25 171 GLY A O 1
ATOM 1405 N N . ARG A 1 172 ? -8.016 12.571 22.329 1.00 93.06 172 ARG A N 1
ATOM 1406 C CA . ARG A 1 172 ? -7.071 11.537 21.880 1.00 93.06 172 ARG A CA 1
ATOM 1407 C C . ARG A 1 172 ? -7.537 10.764 20.646 1.00 93.06 172 ARG A C 1
ATOM 1409 O O . ARG A 1 172 ? -6.706 10.412 19.804 1.00 93.06 172 ARG A O 1
ATOM 1416 N N . VAL A 1 173 ? -8.842 10.529 20.511 1.00 92.88 173 VAL A N 1
ATOM 1417 C CA . VAL A 1 173 ? -9.418 9.813 19.359 1.00 92.88 173 VAL A CA 1
ATOM 1418 C C . VAL A 1 173 ? -9.228 10.630 18.083 1.00 92.88 173 VAL A C 1
ATOM 1420 O O . VAL A 1 173 ? -8.737 10.096 17.089 1.00 92.88 173 VAL A O 1
ATOM 1423 N N . ARG A 1 174 ? -9.508 11.941 18.135 1.00 95.31 174 ARG A N 1
ATOM 1424 C CA . ARG A 1 174 ? -9.272 12.865 17.015 1.00 95.31 174 ARG A CA 1
ATOM 1425 C C . ARG A 1 174 ? -7.809 12.875 16.586 1.00 95.31 174 ARG A C 1
ATOM 1427 O O . ARG A 1 174 ? -7.520 12.688 15.408 1.00 95.31 174 ARG A O 1
ATOM 1434 N N . ASN A 1 175 ? -6.885 13.017 17.536 1.00 95.69 175 ASN A N 1
ATOM 1435 C CA . ASN A 1 175 ? -5.451 13.036 17.235 1.00 95.69 175 ASN A CA 1
ATOM 1436 C C . ASN A 1 175 ? -4.976 11.717 16.613 1.00 95.69 175 ASN A C 1
ATOM 1438 O O . ASN A 1 175 ? -4.166 11.719 15.690 1.00 95.69 175 ASN A O 1
ATOM 1442 N N . THR A 1 176 ? -5.502 10.586 17.084 1.00 95.75 176 THR A N 1
ATOM 1443 C CA . THR A 1 176 ? -5.156 9.272 16.528 1.00 95.75 176 THR A CA 1
ATOM 1444 C C . THR A 1 176 ? -5.698 9.102 15.108 1.00 95.75 176 THR A C 1
ATOM 1446 O O . THR A 1 176 ? -4.968 8.637 14.236 1.00 95.75 176 THR A O 1
ATOM 1449 N N . ALA A 1 177 ? -6.939 9.529 14.851 1.00 96.44 177 ALA A N 1
ATOM 1450 C CA . ALA A 1 177 ? -7.517 9.524 13.510 1.00 96.44 177 ALA A CA 1
ATOM 1451 C C . ALA A 1 177 ? -6.708 10.405 12.543 1.00 96.44 177 ALA A C 1
ATOM 1453 O O . ALA A 1 177 ? -6.382 9.953 11.451 1.00 96.44 177 ALA A O 1
ATOM 1454 N N . LEU A 1 178 ? -6.297 11.608 12.965 1.00 97.12 178 LEU A N 1
ATOM 1455 C CA . LEU A 1 178 ? -5.440 12.490 12.163 1.00 97.12 178 LEU A CA 1
ATOM 1456 C C . LEU A 1 178 ? -4.092 11.841 11.826 1.00 97.12 178 LEU A C 1
ATOM 1458 O O . LEU A 1 178 ? -3.687 11.870 10.669 1.00 97.12 178 LEU A O 1
ATOM 1462 N N . ILE A 1 179 ? -3.424 11.200 12.793 1.00 97.50 179 ILE A N 1
ATOM 1463 C CA . ILE A 1 179 ? -2.168 10.472 12.535 1.00 97.50 179 ILE A CA 1
ATOM 1464 C C . ILE A 1 179 ? -2.372 9.408 11.452 1.00 97.50 179 ILE A C 1
ATOM 1466 O O . ILE A 1 179 ? -1.559 9.313 10.538 1.00 97.50 179 ILE A O 1
ATOM 1470 N N . ILE A 1 180 ? -3.458 8.634 11.529 1.00 96.62 180 ILE A N 1
ATOM 1471 C CA . ILE A 1 180 ? -3.767 7.586 10.548 1.00 96.62 180 ILE A CA 1
ATOM 1472 C C . ILE A 1 180 ? -4.055 8.187 9.162 1.00 96.62 180 ILE A C 1
ATOM 1474 O O . ILE A 1 180 ? -3.552 7.673 8.165 1.00 96.62 180 ILE A O 1
ATOM 1478 N N . ILE A 1 181 ? -4.802 9.295 9.090 1.00 96.75 181 ILE A N 1
ATOM 1479 C CA . ILE A 1 181 ? -5.066 10.023 7.837 1.00 96.75 181 ILE A CA 1
ATOM 1480 C C . ILE A 1 181 ? -3.755 10.459 7.183 1.00 96.75 181 ILE A C 1
ATOM 1482 O O . ILE A 1 181 ? -3.519 10.147 6.016 1.00 96.75 181 ILE A O 1
ATOM 1486 N N . PHE A 1 182 ? -2.889 11.145 7.934 1.00 97.31 182 PHE A N 1
ATOM 1487 C CA . PHE A 1 182 ? -1.594 11.595 7.422 1.00 97.31 182 PHE A CA 1
ATOM 1488 C C . PHE A 1 182 ? -0.720 10.418 6.995 1.00 97.31 182 PHE A C 1
ATOM 1490 O O . PHE A 1 182 ? -0.078 10.483 5.953 1.00 97.31 182 PHE A O 1
ATOM 1497 N N . ALA A 1 183 ? -0.743 9.314 7.741 1.00 96.56 183 ALA A N 1
ATOM 1498 C CA . ALA A 1 183 ? -0.002 8.112 7.393 1.00 96.56 183 ALA A CA 1
ATOM 1499 C C . ALA A 1 183 ? -0.425 7.538 6.027 1.00 96.56 183 ALA A C 1
ATOM 1501 O O . ALA A 1 183 ? 0.427 7.231 5.190 1.00 96.56 183 ALA A O 1
ATOM 1502 N N . PHE A 1 184 ? -1.735 7.435 5.778 1.00 95.31 184 PHE A N 1
ATOM 1503 C CA . PHE A 1 184 ? -2.275 6.983 4.494 1.00 95.31 184 PHE A CA 1
ATOM 1504 C C . PHE A 1 184 ? -1.986 7.954 3.354 1.00 95.31 184 PHE A C 1
ATOM 1506 O O . PHE A 1 184 ? -1.646 7.509 2.256 1.00 95.31 184 PHE A O 1
ATOM 1513 N N . LEU A 1 185 ? -2.071 9.258 3.611 1.00 95.25 185 LEU A N 1
ATOM 1514 C CA . LEU A 1 185 ? -1.758 10.286 2.626 1.00 95.25 185 LEU A CA 1
ATOM 1515 C C . LEU A 1 185 ? -0.282 10.225 2.217 1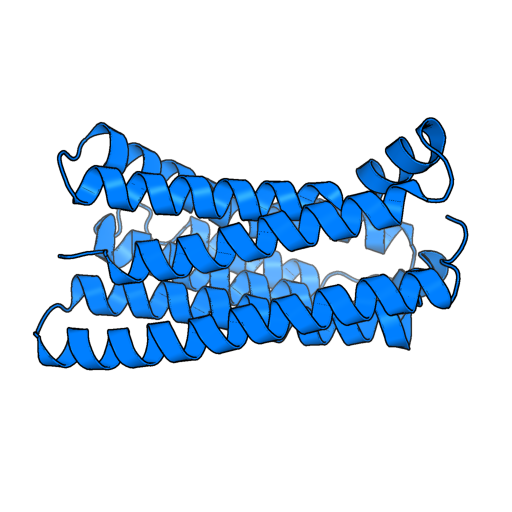.00 95.25 185 LEU A C 1
ATOM 1517 O O . LEU A 1 185 ? 0.005 10.121 1.028 1.00 95.25 185 LEU A O 1
ATOM 1521 N N . LEU A 1 186 ? 0.645 10.185 3.180 1.00 95.94 186 LEU A N 1
ATOM 1522 C CA . LEU A 1 186 ? 2.080 10.072 2.901 1.00 95.94 186 LEU A CA 1
ATOM 1523 C C . LEU A 1 186 ? 2.402 8.799 2.115 1.00 95.94 186 LEU A C 1
ATOM 1525 O O . LEU A 1 186 ? 3.129 8.858 1.127 1.00 95.94 186 LEU A O 1
ATOM 1529 N N . TYR A 1 187 ? 1.824 7.660 2.505 1.00 93.81 187 TYR A N 1
ATOM 1530 C CA . TYR A 1 187 ? 2.057 6.394 1.809 1.00 93.81 187 TYR A CA 1
ATOM 1531 C C . TYR A 1 187 ? 1.509 6.399 0.373 1.00 93.81 187 TYR A C 1
ATOM 1533 O O . TYR A 1 187 ? 2.165 5.897 -0.539 1.00 93.81 187 TYR A O 1
ATOM 1541 N N . THR A 1 188 ? 0.326 6.985 0.162 1.00 91.88 188 THR A N 1
ATOM 1542 C CA . THR A 1 188 ? -0.304 7.081 -1.165 1.00 91.88 188 THR A CA 1
ATOM 1543 C C . THR A 1 188 ? 0.464 8.033 -2.072 1.00 91.88 188 THR A C 1
ATOM 1545 O O . THR A 1 188 ? 0.806 7.660 -3.190 1.00 91.88 188 THR A O 1
ATOM 1548 N N . LEU A 1 189 ? 0.813 9.228 -1.581 1.00 92.81 189 LEU A N 1
ATOM 1549 C CA . LEU A 1 189 ? 1.639 10.179 -2.329 1.00 92.81 189 LEU A CA 1
ATOM 1550 C C . LEU A 1 189 ? 2.977 9.554 -2.720 1.00 92.81 189 LEU A C 1
ATOM 1552 O O . LEU A 1 189 ? 3.398 9.666 -3.866 1.00 92.81 189 LEU A O 1
ATOM 1556 N N . ALA A 1 190 ? 3.603 8.819 -1.802 1.00 94.12 190 ALA A N 1
ATOM 1557 C CA . ALA A 1 190 ? 4.829 8.102 -2.098 1.00 94.12 190 ALA A CA 1
ATOM 1558 C C . ALA A 1 190 ? 4.658 7.090 -3.240 1.00 94.12 190 ALA A C 1
ATOM 1560 O O . ALA A 1 190 ? 5.522 6.986 -4.102 1.00 94.12 190 ALA A O 1
ATOM 1561 N N . ALA A 1 191 ? 3.551 6.345 -3.276 1.00 90.19 191 ALA A N 1
ATOM 1562 C CA . ALA A 1 191 ? 3.275 5.417 -4.370 1.00 90.19 191 ALA A CA 1
ATOM 1563 C C . ALA A 1 191 ? 3.094 6.133 -5.722 1.00 90.19 191 ALA A C 1
ATOM 1565 O O . ALA A 1 191 ? 3.554 5.617 -6.738 1.00 90.19 191 ALA A O 1
ATOM 1566 N N . LEU A 1 192 ? 2.486 7.324 -5.731 1.00 89.56 192 LEU A N 1
ATOM 1567 C CA . LEU A 1 192 ? 2.282 8.121 -6.946 1.00 89.56 192 LEU A CA 1
ATOM 1568 C C . LEU A 1 192 ? 3.585 8.704 -7.512 1.00 89.56 192 LEU A C 1
ATOM 1570 O O . LEU A 1 192 ? 3.718 8.802 -8.727 1.00 89.56 192 LEU A O 1
ATOM 1574 N N . LEU A 1 193 ? 4.560 9.046 -6.661 1.00 90.88 193 LEU A N 1
ATOM 1575 C CA . LEU A 1 193 ? 5.842 9.627 -7.094 1.00 90.88 193 LEU A CA 1
ATOM 1576 C C . LEU A 1 193 ? 6.649 8.727 -8.036 1.00 90.88 193 LEU A C 1
ATOM 1578 O O . LEU A 1 193 ? 7.391 9.226 -8.875 1.00 90.88 193 LEU A O 1
ATOM 1582 N N . VAL A 1 194 ? 6.508 7.409 -7.888 1.00 88.81 194 VAL A N 1
ATOM 1583 C CA . VAL A 1 194 ? 7.202 6.408 -8.715 1.00 88.81 194 VAL A CA 1
ATOM 1584 C C . VAL A 1 194 ? 6.293 5.816 -9.792 1.00 88.81 194 VAL A C 1
ATOM 1586 O O . VAL A 1 194 ? 6.612 4.788 -10.383 1.00 88.81 194 VAL A O 1
ATOM 1589 N N . ASN A 1 195 ? 5.140 6.439 -10.053 1.00 85.31 195 ASN A N 1
ATOM 1590 C CA . ASN A 1 195 ? 4.320 6.066 -11.195 1.00 85.31 195 ASN A CA 1
ATOM 1591 C C . ASN A 1 195 ? 5.097 6.329 -12.494 1.00 85.31 195 ASN A C 1
ATOM 1593 O O . ASN A 1 195 ? 5.689 7.395 -12.652 1.00 85.31 195 ASN A O 1
ATOM 1597 N N . ALA A 1 196 ? 5.052 5.384 -13.436 1.00 79.00 196 ALA A N 1
ATOM 1598 C CA . ALA A 1 196 ? 5.786 5.462 -14.699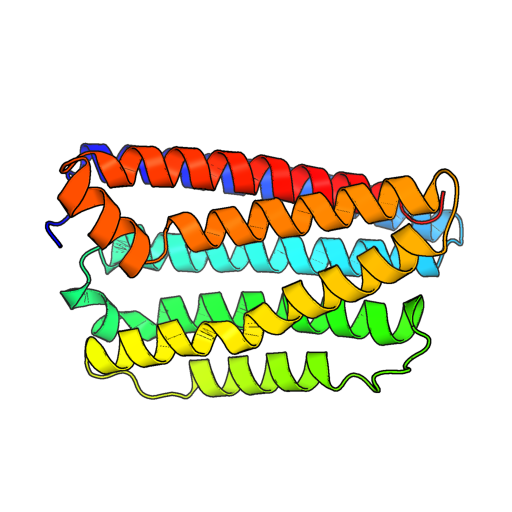 1.00 79.00 196 ALA A CA 1
ATOM 1599 C C . ALA A 1 196 ? 5.593 6.799 -15.440 1.00 79.00 196 ALA A C 1
ATOM 1601 O O . ALA A 1 196 ? 6.567 7.369 -15.930 1.00 79.00 196 ALA A O 1
ATOM 1602 N N . GLY A 1 197 ? 4.368 7.342 -15.460 1.00 79.38 197 GLY A N 1
ATOM 1603 C CA . GLY A 1 197 ? 4.075 8.629 -16.094 1.00 79.38 197 GLY A CA 1
ATOM 1604 C C . GLY A 1 197 ? 4.742 9.811 -15.385 1.00 79.38 197 GLY A C 1
ATOM 1605 O O . GLY A 1 197 ? 5.325 10.672 -16.040 1.00 79.38 197 GLY A O 1
ATOM 1606 N N . VAL A 1 198 ? 4.727 9.825 -14.048 1.00 84.69 198 VAL A N 1
ATOM 1607 C CA . VAL A 1 198 ? 5.377 10.871 -13.236 1.00 84.69 198 VAL A CA 1
ATOM 1608 C C . VAL A 1 198 ? 6.895 10.815 -13.393 1.00 84.69 198 VAL A C 1
ATOM 1610 O O . VAL A 1 198 ? 7.525 11.843 -13.642 1.00 84.69 198 VAL A O 1
ATOM 1613 N N . VAL A 1 199 ? 7.485 9.618 -13.301 1.00 86.69 199 VAL A N 1
ATOM 1614 C CA . VAL A 1 199 ? 8.935 9.436 -13.457 1.00 86.69 199 VAL A CA 1
ATOM 1615 C C . VAL A 1 199 ? 9.366 9.836 -14.867 1.00 86.69 199 VAL A C 1
ATOM 1617 O O . VAL A 1 199 ? 10.352 10.553 -15.016 1.00 86.69 199 VAL A O 1
ATOM 1620 N N . SER A 1 200 ? 8.620 9.439 -15.903 1.00 83.31 200 SER A N 1
ATOM 1621 C CA . SER A 1 200 ? 8.913 9.813 -17.292 1.00 83.31 200 SER A CA 1
ATOM 1622 C C . SER A 1 200 ? 8.878 11.330 -17.502 1.00 83.31 200 SER A C 1
ATOM 1624 O O . SER A 1 200 ? 9.850 11.892 -18.015 1.00 83.31 200 SER A O 1
ATOM 1626 N N . ALA A 1 201 ? 7.823 12.005 -17.032 1.00 87.94 201 ALA A N 1
ATOM 1627 C CA . ALA A 1 201 ? 7.693 13.456 -17.140 1.00 87.94 201 ALA A CA 1
ATOM 1628 C C . ALA A 1 201 ? 8.847 14.188 -16.434 1.00 87.94 201 ALA A C 1
ATOM 1630 O O . ALA A 1 201 ? 9.490 15.056 -17.026 1.00 87.94 201 ALA A O 1
ATOM 1631 N N . LEU A 1 202 ? 9.180 13.797 -15.202 1.00 89.31 202 LEU A N 1
ATOM 1632 C CA . LEU A 1 202 ? 10.252 14.442 -14.441 1.00 89.31 202 LEU A CA 1
ATOM 1633 C C . LEU A 1 202 ? 11.645 14.146 -14.999 1.00 89.31 202 LEU A C 1
ATOM 1635 O O . LEU A 1 202 ? 12.477 15.046 -15.025 1.00 89.31 202 LEU A O 1
ATOM 1639 N N . THR A 1 203 ? 11.887 12.941 -15.518 1.00 87.62 203 THR A N 1
ATOM 1640 C CA . THR A 1 203 ? 13.158 12.603 -16.186 1.00 87.62 203 THR A CA 1
ATOM 1641 C C . THR A 1 203 ? 13.385 13.480 -17.416 1.00 87.62 203 THR A C 1
ATOM 1643 O O . THR A 1 203 ? 14.498 13.943 -17.644 1.00 87.62 203 THR A O 1
ATOM 1646 N N . SER A 1 204 ? 12.327 13.772 -18.182 1.00 89.06 204 SER A N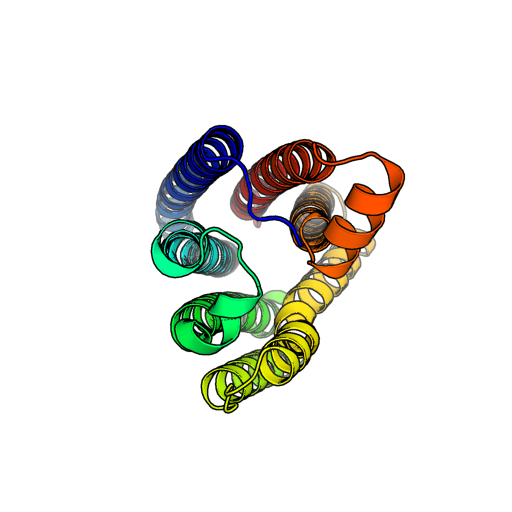 1
ATOM 1647 C CA . SER A 1 204 ? 12.425 14.658 -19.351 1.00 89.06 204 SER A CA 1
ATOM 1648 C C . SER A 1 204 ? 12.743 16.117 -18.997 1.00 89.06 204 SER A C 1
ATOM 1650 O O . SER A 1 204 ? 13.310 16.829 -19.819 1.00 89.06 204 SER A O 1
ATOM 1652 N N . THR A 1 205 ? 12.401 16.555 -17.779 1.00 93.06 205 THR A N 1
ATOM 1653 C CA . THR A 1 205 ? 12.557 17.952 -17.337 1.00 93.06 205 THR A CA 1
ATOM 1654 C C . THR A 1 205 ? 13.828 18.175 -16.515 1.00 93.06 205 THR A C 1
ATOM 1656 O O . THR A 1 205 ? 14.524 19.164 -16.712 1.00 93.06 205 THR A O 1
ATOM 1659 N N . ILE A 1 206 ? 14.121 17.276 -15.571 1.00 92.31 206 ILE A N 1
ATOM 1660 C CA . ILE A 1 206 ? 15.207 17.414 -14.586 1.00 92.31 206 ILE A CA 1
ATOM 1661 C C . ILE A 1 206 ? 16.483 16.700 -15.060 1.00 92.31 206 ILE A C 1
ATOM 1663 O O . ILE A 1 206 ? 17.581 17.080 -14.663 1.00 92.31 206 ILE A O 1
ATOM 1667 N N . GLY A 1 207 ? 16.356 15.690 -15.927 1.00 89.94 207 GLY A N 1
ATOM 1668 C CA . GLY A 1 207 ? 17.473 14.901 -16.443 1.00 89.94 207 GLY A CA 1
ATOM 1669 C C . GLY A 1 207 ? 17.480 13.445 -15.954 1.00 89.94 207 GLY A C 1
ATOM 1670 O O . GLY A 1 207 ? 16.557 13.008 -15.259 1.00 89.94 207 GLY A O 1
ATOM 1671 N N . PRO A 1 208 ? 18.516 12.670 -16.328 1.00 85.94 208 PRO A N 1
ATOM 1672 C CA . PRO A 1 208 ? 18.570 11.220 -16.120 1.00 85.94 208 PRO A CA 1
ATOM 1673 C C . PRO A 1 208 ? 18.618 10.792 -14.647 1.00 85.94 208 PRO A C 1
ATOM 1675 O O . PRO A 1 208 ? 18.205 9.676 -14.344 1.00 85.94 208 PRO A O 1
ATOM 1678 N N . ASP A 1 209 ? 19.046 11.671 -13.737 1.00 87.00 209 ASP A N 1
ATOM 1679 C CA . ASP A 1 209 ? 19.153 11.374 -12.300 1.00 87.00 209 ASP A CA 1
ATOM 1680 C C . ASP A 1 209 ? 17.832 11.573 -11.536 1.00 87.00 209 ASP A C 1
ATOM 1682 O O . ASP A 1 209 ? 17.699 11.151 -10.384 1.00 87.00 209 ASP A O 1
ATOM 1686 N N . ALA A 1 210 ? 16.817 12.185 -12.164 1.00 89.56 210 ALA A N 1
ATOM 1687 C CA . ALA A 1 210 ? 15.514 12.450 -11.548 1.00 89.56 210 ALA A CA 1
ATOM 1688 C C . ALA A 1 210 ? 14.871 11.218 -10.874 1.00 89.56 210 ALA A C 1
ATOM 1690 O O . ALA A 1 210 ? 14.339 11.359 -9.766 1.00 89.56 210 ALA A O 1
ATOM 1691 N N . PRO A 1 211 ? 14.932 10.003 -11.459 1.00 86.94 211 PRO A N 1
ATOM 1692 C CA . PRO A 1 211 ? 14.367 8.818 -10.829 1.00 86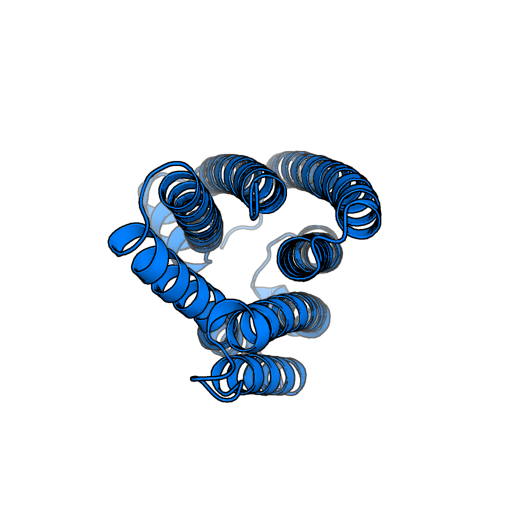.94 211 PRO A CA 1
ATOM 1693 C C . PRO A 1 211 ? 14.998 8.489 -9.473 1.00 86.94 211 PRO A C 1
ATOM 1695 O O . PRO A 1 211 ? 14.266 8.114 -8.560 1.00 86.94 211 PRO A O 1
ATOM 1698 N N . ILE A 1 212 ? 16.311 8.681 -9.293 1.00 88.75 212 ILE A N 1
ATOM 1699 C CA . ILE A 1 212 ? 17.004 8.398 -8.022 1.00 88.75 212 ILE A CA 1
ATOM 1700 C C . ILE A 1 212 ? 16.388 9.229 -6.897 1.00 88.75 212 ILE A C 1
ATOM 1702 O O . ILE A 1 212 ? 15.992 8.696 -5.856 1.00 88.75 212 ILE A O 1
ATOM 1706 N N . TYR A 1 213 ? 16.236 10.534 -7.128 1.00 91.75 213 TYR A N 1
ATOM 1707 C CA . TYR A 1 213 ? 15.632 11.447 -6.160 1.00 91.75 213 TYR A CA 1
ATOM 1708 C C . TYR A 1 213 ? 14.173 11.090 -5.861 1.00 91.75 213 TYR A C 1
ATOM 1710 O O . TYR A 1 213 ? 13.751 11.132 -4.702 1.00 91.75 213 TYR A O 1
ATOM 1718 N N . LEU A 1 214 ? 13.410 10.675 -6.877 1.00 92.69 214 LEU A N 1
ATOM 1719 C CA . LEU A 1 214 ? 12.030 10.221 -6.697 1.00 92.69 214 LEU A CA 1
ATOM 1720 C C . LEU A 1 214 ? 11.948 8.957 -5.846 1.00 92.69 214 LEU A C 1
ATOM 1722 O O . LEU A 1 214 ? 11.105 8.893 -4.951 1.00 92.69 214 LEU A O 1
ATOM 1726 N N . TYR A 1 215 ? 12.836 7.986 -6.062 1.00 91.75 215 TYR A N 1
ATOM 1727 C CA . TYR A 1 215 ? 12.896 6.775 -5.247 1.00 91.75 215 TYR A CA 1
ATOM 1728 C C . TYR A 1 215 ? 13.310 7.071 -3.802 1.00 91.75 215 TYR A C 1
ATOM 1730 O O . TYR A 1 215 ? 12.694 6.529 -2.884 1.00 91.75 215 TYR A O 1
ATOM 1738 N N . ILE A 1 216 ? 14.269 7.972 -3.562 1.00 92.75 216 ILE A N 1
ATOM 1739 C CA . ILE A 1 216 ? 14.646 8.407 -2.203 1.00 92.75 216 ILE A CA 1
ATOM 1740 C C . ILE A 1 216 ? 13.460 9.077 -1.496 1.00 92.75 216 ILE A C 1
ATOM 1742 O O . ILE A 1 216 ? 13.128 8.736 -0.353 1.00 92.75 216 ILE A O 1
ATOM 1746 N N . MET A 1 217 ? 12.784 10.007 -2.174 1.00 95.75 217 MET A N 1
ATOM 1747 C CA . MET A 1 217 ? 11.626 10.713 -1.626 1.00 95.75 217 MET A CA 1
ATOM 1748 C C . MET A 1 217 ? 10.470 9.748 -1.341 1.00 95.75 217 MET A C 1
ATOM 1750 O O . MET A 1 217 ? 9.915 9.747 -0.241 1.00 95.75 217 MET A O 1
ATOM 1754 N N . GLN A 1 218 ? 10.154 8.864 -2.289 1.00 95.38 218 GLN A N 1
ATOM 1755 C CA . GLN A 1 218 ? 9.156 7.807 -2.130 1.00 95.38 218 GLN A CA 1
ATOM 1756 C C . GLN A 1 218 ? 9.467 6.912 -0.928 1.00 95.38 218 GLN A C 1
ATOM 1758 O O . GLN A 1 218 ? 8.584 6.608 -0.125 1.00 95.38 218 GLN A O 1
ATOM 1763 N N . SER A 1 219 ? 10.727 6.535 -0.760 1.00 94.31 219 SER A N 1
ATOM 1764 C CA . SER A 1 219 ? 11.166 5.652 0.316 1.00 94.31 219 SER A CA 1
ATOM 1765 C C . SER A 1 219 ? 11.051 6.305 1.686 1.00 94.31 219 SER A C 1
ATOM 1767 O O . SER A 1 219 ? 10.551 5.696 2.636 1.00 94.31 219 SER A O 1
ATOM 1769 N N . THR A 1 220 ? 11.431 7.578 1.774 1.00 96.06 220 THR A N 1
ATOM 1770 C CA . THR A 1 220 ? 11.305 8.389 2.989 1.00 96.06 220 THR A CA 1
ATOM 1771 C C . THR A 1 220 ? 9.839 8.534 3.393 1.00 96.06 220 THR A C 1
ATOM 1773 O O . THR A 1 220 ? 9.465 8.222 4.525 1.00 96.06 220 THR A O 1
ATOM 1776 N N . LEU A 1 221 ? 8.977 8.918 2.449 1.00 97.44 221 LEU A N 1
ATOM 1777 C CA . LEU A 1 221 ? 7.545 9.092 2.694 1.00 97.44 221 LEU A CA 1
ATOM 1778 C C . LEU A 1 221 ? 6.852 7.772 3.062 1.00 97.44 221 LEU A C 1
ATOM 1780 O O . LEU A 1 221 ? 6.040 7.753 3.988 1.00 97.44 221 LEU A O 1
ATOM 1784 N N . LYS A 1 222 ? 7.197 6.650 2.409 1.00 95.88 222 LYS A N 1
ATOM 1785 C CA . LYS A 1 222 ? 6.683 5.320 2.785 1.00 95.88 222 LYS A CA 1
ATOM 1786 C C . LYS A 1 222 ? 7.120 4.913 4.183 1.00 95.88 222 LYS A C 1
ATOM 1788 O O . LYS A 1 222 ? 6.301 4.384 4.930 1.00 95.88 222 LYS A O 1
ATOM 1793 N N . THR A 1 223 ? 8.375 5.168 4.540 1.00 97.12 223 THR A N 1
ATOM 1794 C CA . THR A 1 223 ? 8.918 4.858 5.869 1.00 97.12 223 THR A CA 1
ATOM 1795 C C . THR A 1 223 ? 8.157 5.620 6.947 1.00 97.12 223 THR A C 1
ATOM 1797 O O . THR A 1 223 ? 7.609 5.006 7.865 1.00 97.12 223 THR A O 1
ATOM 1800 N N . ILE A 1 224 ? 8.037 6.943 6.795 1.00 98.06 224 ILE A N 1
ATOM 1801 C CA . ILE A 1 224 ? 7.278 7.794 7.720 1.00 98.06 224 ILE A CA 1
ATOM 1802 C C . ILE A 1 224 ? 5.818 7.330 7.781 1.00 98.06 224 ILE A C 1
ATOM 1804 O O . ILE A 1 224 ? 5.283 7.124 8.870 1.00 98.06 224 ILE A O 1
ATOM 1808 N N . GLY A 1 225 ? 5.193 7.089 6.626 1.00 97.50 225 GLY A N 1
ATOM 1809 C CA . GLY A 1 225 ? 3.819 6.605 6.528 1.00 97.50 225 GLY A CA 1
ATOM 1810 C C . GLY A 1 225 ? 3.597 5.304 7.301 1.00 97.50 225 GLY A C 1
ATOM 1811 O O . GLY A 1 225 ? 2.719 5.246 8.153 1.00 97.50 225 GLY A O 1
ATOM 1812 N N . VAL A 1 226 ? 4.416 4.272 7.083 1.00 97.81 226 VAL A N 1
ATOM 1813 C CA . VAL A 1 226 ? 4.282 2.972 7.772 1.00 97.81 226 VAL A CA 1
ATOM 1814 C C . VAL A 1 226 ? 4.476 3.107 9.283 1.00 97.81 226 VAL A C 1
ATOM 1816 O O . VAL A 1 226 ? 3.695 2.543 10.053 1.00 97.81 226 VAL A O 1
ATOM 1819 N N . VAL A 1 227 ? 5.473 3.879 9.724 1.00 98.44 227 VAL A N 1
ATOM 1820 C CA . VAL A 1 227 ? 5.708 4.130 11.155 1.00 98.44 227 VAL A CA 1
ATOM 1821 C C . VAL A 1 227 ? 4.510 4.851 11.778 1.00 98.44 227 VAL A C 1
ATOM 1823 O O . VAL A 1 227 ? 4.038 4.455 12.846 1.00 98.44 227 VAL A O 1
ATOM 1826 N N . MET A 1 228 ? 3.957 5.860 11.099 1.00 98.12 228 MET A N 1
ATOM 1827 C CA . MET A 1 228 ? 2.762 6.571 11.557 1.00 98.12 228 MET A CA 1
ATOM 1828 C C . MET A 1 228 ? 1.516 5.677 11.574 1.00 98.12 228 MET A C 1
ATOM 1830 O O . MET A 1 228 ? 0.746 5.759 12.531 1.00 98.12 228 MET A O 1
ATOM 1834 N N . MET A 1 229 ? 1.329 4.788 10.588 1.00 97.31 229 MET A N 1
ATOM 1835 C CA . MET A 1 229 ? 0.234 3.805 10.592 1.00 97.31 229 MET A CA 1
ATOM 1836 C C . MET A 1 229 ? 0.330 2.907 11.825 1.00 97.31 229 MET A C 1
ATOM 1838 O O . MET A 1 229 ? -0.644 2.766 12.566 1.00 97.31 229 MET A O 1
ATOM 1842 N N . ALA A 1 230 ? 1.510 2.340 12.088 1.00 97.88 230 ALA A N 1
ATOM 1843 C CA . ALA A 1 230 ? 1.730 1.461 13.230 1.00 97.88 230 ALA A CA 1
ATOM 1844 C C . ALA A 1 230 ? 1.556 2.196 14.572 1.00 97.88 230 ALA A C 1
ATOM 1846 O O . ALA A 1 230 ? 0.891 1.695 15.484 1.00 97.88 230 ALA A O 1
ATOM 1847 N N . ALA A 1 231 ? 2.099 3.410 14.694 1.00 97.31 231 ALA A N 1
ATOM 1848 C CA . ALA A 1 231 ? 1.967 4.233 15.892 1.00 97.31 231 ALA A CA 1
ATOM 1849 C C . ALA A 1 231 ? 0.514 4.674 16.141 1.00 97.31 231 ALA A C 1
ATOM 1851 O O . ALA A 1 231 ? 0.034 4.598 17.276 1.00 97.31 231 ALA A O 1
ATOM 1852 N N . GLY A 1 232 ? -0.199 5.097 15.094 1.00 96.56 232 GLY A N 1
ATOM 1853 C CA . GLY A 1 232 ? -1.618 5.446 15.146 1.00 96.56 232 GLY A CA 1
ATOM 1854 C C . GLY A 1 232 ? -2.475 4.251 15.560 1.00 96.56 232 GLY A C 1
ATOM 1855 O O . GLY A 1 232 ? -3.256 4.345 16.505 1.00 96.56 232 GLY A O 1
ATOM 1856 N N . ALA A 1 233 ? -2.248 3.087 14.949 1.00 96.12 233 ALA A N 1
ATOM 1857 C CA . ALA A 1 233 ? -2.938 1.851 15.306 1.00 96.12 233 ALA A CA 1
ATOM 1858 C C . ALA A 1 233 ? -2.706 1.448 16.772 1.00 96.12 233 ALA A C 1
ATOM 1860 O O . ALA A 1 233 ? -3.651 1.106 17.478 1.00 96.12 233 ALA A O 1
ATOM 1861 N N . ALA A 1 234 ? -1.468 1.548 17.270 1.00 96.31 234 ALA A N 1
ATOM 1862 C CA . ALA A 1 234 ? -1.116 1.234 18.661 1.00 96.31 234 ALA A CA 1
ATOM 1863 C C . ALA A 1 234 ? -1.785 2.142 19.703 1.00 96.31 234 ALA A C 1
ATOM 1865 O O . ALA A 1 234 ? -1.977 1.725 20.856 1.00 96.31 234 ALA A O 1
ATOM 1866 N N . ARG A 1 235 ? -2.125 3.372 19.305 1.00 94.44 235 ARG A N 1
ATOM 1867 C CA . ARG A 1 235 ? -2.808 4.364 20.143 1.00 94.44 235 ARG A CA 1
ATOM 1868 C C . ARG A 1 235 ? -4.328 4.225 20.114 1.00 94.44 235 ARG A C 1
ATOM 1870 O O . ARG A 1 235 ? -4.961 4.697 21.054 1.00 94.44 235 ARG A O 1
ATOM 1877 N N . TRP A 1 236 ? -4.893 3.555 19.112 1.00 90.44 236 TRP A N 1
ATOM 1878 C CA . TRP A 1 236 ? -6.336 3.372 18.977 1.00 90.44 236 TRP A CA 1
ATOM 1879 C C . TRP A 1 236 ? -6.936 2.636 20.182 1.00 90.44 236 TRP A C 1
ATOM 1881 O O . TRP A 1 236 ? -6.456 1.568 20.566 1.00 90.44 236 TRP A O 1
ATOM 1891 N N . GLY A 1 237 ? -7.989 3.205 20.775 1.00 80.38 237 GLY A N 1
ATOM 1892 C CA . GLY A 1 237 ? -8.694 2.621 21.922 1.00 80.38 237 GLY A CA 1
ATOM 1893 C C . GLY A 1 237 ? -8.005 2.779 23.285 1.00 80.38 237 GLY A C 1
ATOM 1894 O O . GLY A 1 237 ? -8.350 2.039 24.201 1.00 80.38 237 GLY A O 1
ATOM 1895 N N . ASN A 1 238 ? -7.045 3.706 23.421 1.00 74.94 238 ASN A N 1
ATOM 1896 C CA . ASN A 1 238 ? -6.623 4.268 24.720 1.00 74.94 238 ASN A CA 1
ATOM 1897 C C . ASN A 1 238 ? -7.166 5.682 24.902 1.00 74.94 238 ASN A C 1
ATOM 1899 O O . ASN A 1 238 ? -6.945 6.245 25.994 1.00 74.94 238 ASN A O 1
#

Foldseek 3Di:
DPQDDPVLLVLLLVLLVVLLVLLVVLLVVLVVLLVVCVVVVVVLLNLLSVLLSLLSVLLNVLSVLVCCCCRPQDSVPLQRCLVSVLSVLVSLLSNLLSLLSNLQSCCVRVVVVPVVSPLSVQSNVLSVCLNPQRRDGSVSSVVSVVSSVRSVVSLVSLLVSLVVQLVPDDDLSNVLSVLLNQLSVLLVVLVVLQPPVNQVVQCVPVHDCSNSVSSVSSSVSNSSSSVSSSVSSSSPPD

Secondary structure (DSSP, 8-state):
-PPPPHHHHHHHHHHHHHHHHHHHHHHHHHHHHHHHHHHTT-HHHHHHHHHHHHHHHHHHHHHHHHHIIIIIIITT-GGGTTTTHHHHHHHHHHHHHHHHHHHHHHHHHTSTTTTTTHHHHHHHHHHHHHHHS---SHHHHHHHHHHTHHHHHHHHHHHHHHHHHHHH--HHHHHHHHHHHHHHHHHHHHHHHT-HHHHHHHHHHH-TTHHHHHHHHHHHHHHHHHHHHHHHHHHTT-